Protein 6K4X (pdb70)

Foldseek 3Di:
DDLQAADQKAALFAQWIFQWHPWFTKIWRDDPQAIEIEFQAACNNNVSSQVNCVSVVDALLRHAEYEYQAQARGGLQRVQVSCVRHVHAYEWFPQRQVCQQPQAADPLQQAPVPGDGHDHHPRYDYDDAQDWDDGPPWTKGWHQQAQNHRTGTKIWGWHDDPRRIAIEIAAEQLADDHDPPGAVVVPVVSVVSSLVNLVVQQPDQHQAYQYRRRCLQDNVVLVVVCVPVNSSSRTDRRSSNSSSVVSVVNVVVRNVVRDD

CATH classification: 3.60.15.10

Structure (mmCIF, N/CA/C/O backbone):
data_6K4X
#
_entry.id   6K4X
#
_cell.length_a   36.997
_cell.length_b   41.682
_cell.length_c   45.660
_cell.angle_alpha   108.75
_cell.angle_beta   102.79
_cell.angle_gamma   105.86
#
_symmetry.space_group_name_H-M   'P 1'
#
loop_
_entity.id
_entity.type
_entity.pdbx_description
1 polymer Metallo-beta-lactamase
2 non-polymer 'ZINC ION'
3 non-polymer 2-AMINO-2-HYDROXYMETHYL-PROPANE-1,3-DIOL
4 non-polymer '4-azanyl-2-sulfanyl-benzoic acid'
5 non-polymer 'SULFATE ION'
6 water water
#
loop_
_atom_site.group_PDB
_atom_site.id
_atom_site.type_symbol
_atom_site.label_atom_id
_atom_site.label_alt_id
_atom_site.label_comp_id
_atom_site.label_asym_id
_atom_site.label_entity_id
_atom_site.label_seq_id
_atom_site.pdbx_PDB_ins_code
_atom_site.Cartn_x
_atom_site.Cartn_y
_atom_site.Cartn_z
_atom_site.occupancy
_atom_site.B_iso_or_equiv
_atom_site.auth_seq_id
_atom_site.auth_comp_id
_atom_site.auth_asym_id
_atom_site.auth_atom_id
_atom_site.pdbx_PDB_model_num
ATOM 1 N N . ARG A 1 3 ? 11.321 -12.873 7.270 1.00 31.06 3 ARG A N 1
ATOM 2 C CA . ARG A 1 3 ? 10.596 -11.699 6.690 1.00 26.30 3 ARG A CA 1
ATOM 3 C C . ARG A 1 3 ? 10.148 -12.023 5.262 1.00 19.75 3 ARG A C 1
ATOM 4 O O . ARG A 1 3 ? 10.339 -11.220 4.366 1.00 19.27 3 ARG A O 1
ATOM 12 N N . ASP A 1 4 ? 9.568 -13.210 5.068 1.00 20.91 4 ASP A N 1
ATOM 13 C CA A ASP A 1 4 ? 8.979 -13.600 3.790 0.50 16.43 4 ASP A CA 1
ATOM 14 C CA B ASP A 1 4 ? 8.984 -13.604 3.782 0.50 15.28 4 ASP A CA 1
ATOM 15 C C . ASP A 1 4 ? 7.656 -12.849 3.589 1.00 12.09 4 ASP A C 1
ATOM 16 O O . ASP A 1 4 ? 7.071 -12.270 4.524 1.00 10.24 4 ASP A O 1
ATOM 25 N N . TRP A 1 5 ? 7.190 -12.816 2.343 1.00 10.68 5 TRP A N 1
ATOM 26 C CA . TRP A 1 5 ? 6.053 -11.995 1.955 1.00 11.04 5 TRP A CA 1
ATOM 27 C C . TRP A 1 5 ? 4.776 -12.425 2.663 1.00 9.04 5 TRP A C 1
ATOM 28 O O . TRP A 1 5 ? 3.855 -11.657 2.750 1.00 9.23 5 TRP A O 1
ATOM 39 N N . SER A 1 6 ? 4.704 -13.701 3.078 1.00 8.20 6 SER A N 1
ATOM 40 C CA . SER A 1 6 ? 3.513 -14.257 3.706 1.00 8.12 6 SER A CA 1
ATOM 41 C C . SER A 1 6 ? 3.685 -14.441 5.215 1.00 8.45 6 SER A C 1
ATOM 42 O O . SER A 1 6 ? 2.787 -14.990 5.837 1.00 9.71 6 SER A O 1
ATOM 45 N N . SER A 1 7 ? 4.798 -14.009 5.778 1.00 8.46 7 SER A N 1
ATOM 46 C CA . SER A 1 7 ? 5.150 -14.394 7.143 1.00 8.84 7 SER A CA 1
ATOM 47 C C . SER A 1 7 ? 4.302 -13.643 8.163 1.00 8.00 7 SER A C 1
ATOM 48 O O . SER A 1 7 ? 4.021 -12.437 8.037 1.00 8.43 7 SER A O 1
ATOM 51 N N . PRO A 1 8 ? 3.955 -14.313 9.280 1.00 8.96 8 PRO A N 1
ATOM 52 C CA . PRO A 1 8 ? 3.376 -13.606 10.420 1.00 7.69 8 PRO A CA 1
ATOM 53 C C . PRO A 1 8 ? 4.242 -12.428 10.856 1.00 8.33 8 PRO A C 1
ATOM 54 O O . PRO A 1 8 ? 5.484 -12.435 10.729 1.00 9.26 8 PRO A O 1
ATOM 58 N N . GLN A 1 9 ? 3.575 -11.430 11.427 1.00 7.55 9 GLN A N 1
ATOM 59 C CA . GLN A 1 9 ? 4.214 -10.214 11.920 1.00 7.61 9 GLN A CA 1
ATOM 60 C C . GLN A 1 9 ? 3.265 -9.579 12.937 1.00 7.07 9 GLN A C 1
ATOM 61 O O . GLN A 1 9 ? 2.123 -9.272 12.607 1.00 6.83 9 GLN A O 1
ATOM 67 N N . GLN A 1 10 ? 3.709 -9.450 14.182 1.00 6.88 10 GLN A N 1
ATOM 68 C CA . GLN A 1 10 ? 2.835 -8.916 15.204 1.00 6.29 10 GLN A CA 1
ATOM 69 C C . GLN A 1 10 ? 2.523 -7.479 14.803 1.00 6.70 10 GLN A C 1
ATOM 70 O O . GLN A 1 10 ? 3.433 -6.680 14.552 1.00 7.33 10 GLN A O 1
ATOM 76 N N . PRO A 1 11 ? 1.242 -7.072 14.747 1.00 5.92 11 PRO A N 1
ATOM 77 C CA . PRO A 1 11 ? 0.916 -5.721 14.284 1.00 5.97 11 PRO A CA 1
ATOM 78 C C . PRO A 1 11 ? 1.259 -4.668 15.338 1.00 5.75 11 PRO A C 1
ATOM 79 O O . PRO A 1 11 ? 1.443 -4.976 16.506 1.00 6.32 11 PRO A O 1
ATOM 83 N N . PHE A 1 12 ? 1.339 -3.418 14.887 1.00 6.18 12 PHE A N 1
ATOM 84 C CA . PHE A 1 12 ? 1.777 -2.352 15.756 1.00 6.13 12 PHE A CA 1
ATOM 85 C C . PHE A 1 12 ? 1.261 -1.031 15.226 1.00 6.13 12 PHE A C 1
ATOM 86 O O . PHE A 1 12 ? 1.045 -0.841 14.024 1.00 7.36 12 PHE A O 1
ATOM 94 N N . THR A 1 13 ? 1.069 -0.096 16.153 1.00 7.03 13 THR A N 1
ATOM 95 C CA . THR A 1 13 ? 0.625 1.242 15.776 1.00 7.06 13 THR A CA 1
ATOM 96 C C . THR A 1 13 ? 1.834 2.090 15.407 1.00 7.14 13 THR A C 1
ATOM 97 O O . THR A 1 13 ? 2.809 2.159 16.151 1.00 8.25 13 THR A O 1
ATOM 101 N N . ILE A 1 14 ? 1.777 2.756 14.260 1.00 6.47 14 ILE A N 1
ATOM 102 C CA . ILE A 1 14 ? 2.850 3.622 13.815 1.00 7.14 14 ILE A CA 1
ATOM 103 C C . ILE A 1 14 ? 2.619 5.044 14.328 1.00 6.85 14 ILE A C 1
ATOM 104 O O . ILE A 1 14 ? 3.542 5.694 14.843 1.00 8.40 14 ILE A O 1
ATOM 109 N N . TYR A 1 15 ? 1.403 5.579 14.179 1.00 6.47 15 TYR A N 1
ATOM 110 C CA . TYR A 1 15 ? 1.103 6.914 14.680 1.00 7.33 15 TYR A CA 1
ATOM 111 C C . TYR A 1 15 ? -0.411 7.070 14.712 1.00 6.32 15 TYR A C 1
ATOM 112 O O . TYR A 1 15 ? -1.083 6.809 13.704 1.00 6.83 15 TYR A O 1
ATOM 121 N N . GLY A 1 16 ? -0.970 7.504 15.833 1.00 6.87 16 GLY A N 1
ATOM 122 C CA . GLY A 1 16 ? -2.386 7.769 15.905 1.00 6.99 16 GLY A CA 1
ATOM 123 C C . GLY A 1 16 ? -3.189 6.547 15.498 1.00 7.36 16 GLY A C 1
ATOM 124 O O . GLY A 1 16 ? -3.105 5.502 16.117 1.00 7.97 16 GLY A O 1
ATOM 125 N N . ASN A 1 17 ? -4.040 6.703 14.487 1.00 6.79 17 ASN A N 1
ATOM 126 C CA . ASN A 1 17 ? -4.907 5.642 13.988 1.00 6.46 17 ASN A CA 1
ATOM 127 C C . ASN A 1 17 ? -4.317 4.897 12.778 1.00 6.30 17 ASN A C 1
ATOM 128 O O . ASN A 1 17 ? -5.086 4.226 12.069 1.00 6.30 17 ASN A O 1
ATOM 133 N N . THR A 1 18 ? -3.005 5.021 12.545 1.00 5.54 18 THR A N 1
ATOM 134 C CA . THR A 1 18 ? -2.324 4.278 11.502 1.00 6.07 18 THR A CA 1
ATOM 135 C C . THR A 1 18 ? -1.622 3.072 12.117 1.00 5.57 18 THR A C 1
ATOM 136 O O . THR A 1 18 ? -0.710 3.252 12.931 1.00 6.30 18 THR A O 1
ATOM 140 N N . HIS A 1 19 ? -2.034 1.884 11.695 1.00 5.81 19 HIS A N 1
ATOM 141 C CA . HIS A 1 19 ? -1.522 0.621 12.265 1.00 6.20 19 HIS A CA 1
ATOM 142 C C . HIS A 1 19 ? -0.914 -0.231 11.150 1.00 5.95 19 HIS A C 1
ATOM 143 O O . HIS A 1 19 ? -1.541 -0.375 10.079 1.00 7.04 19 HIS A O 1
ATOM 150 N N . TYR A 1 20 ? 0.265 -0.798 11.379 1.00 5.64 20 TYR A N 1
ATOM 151 C CA . TYR A 1 20 ? 0.825 -1.777 10.491 1.00 5.44 20 TYR A CA 1
ATOM 152 C C . TYR A 1 20 ? 0.198 -3.134 10.798 1.00 5.49 20 TYR A C 1
ATOM 153 O O . TYR A 1 20 ? 0.262 -3.595 11.933 1.00 5.84 20 TYR A O 1
ATOM 162 N N . VAL A 1 21 ? -0.409 -3.750 9.774 1.00 5.10 21 VAL A N 1
ATOM 163 C CA . VAL A 1 21 ? -1.072 -5.023 9.899 1.00 5.14 21 VAL A CA 1
ATOM 164 C C . VAL A 1 21 ? -0.600 -6.009 8.827 1.00 5.71 21 VAL A C 1
ATOM 165 O O . VAL A 1 21 ? -1.230 -7.051 8.627 1.00 6.08 21 VAL A O 1
ATOM 169 N N . GLY A 1 22 ? 0.491 -5.690 8.120 1.00 5.98 22 GLY A N 1
ATOM 170 C CA . GLY A 1 22 ? 1.013 -6.553 7.080 1.00 5.86 22 GLY A CA 1
ATOM 171 C C . GLY A 1 22 ? 1.818 -7.731 7.608 1.00 5.80 22 GLY A C 1
ATOM 172 O O . GLY A 1 22 ? 1.797 -8.111 8.787 1.00 6.53 22 GLY A O 1
ATOM 173 N N . THR A 1 23 ? 2.525 -8.355 6.665 1.00 5.99 23 THR A N 1
ATOM 174 C CA . THR A 1 23 ? 3.367 -9.498 6.943 1.00 6.70 23 THR A CA 1
ATOM 175 C C . THR A 1 23 ? 4.773 -9.008 7.282 1.00 6.59 23 THR A C 1
ATOM 176 O O . THR A 1 23 ? 5.072 -7.821 7.314 1.00 7.29 23 THR A O 1
ATOM 180 N N . GLY A 1 24 ? 5.674 -9.959 7.534 1.00 7.25 24 GLY A N 1
ATOM 181 C CA . GLY A 1 24 ? 7.059 -9.601 7.785 1.00 8.80 24 GLY A CA 1
ATOM 182 C C . GLY A 1 24 ? 7.706 -8.931 6.591 1.00 8.69 24 GLY A C 1
ATOM 183 O O . GLY A 1 24 ? 8.661 -8.165 6.759 1.00 10.94 24 GLY A O 1
ATOM 184 N N . GLY A 1 25 ? 7.212 -9.217 5.390 1.00 7.67 25 GLY A N 1
ATOM 185 C CA . GLY A 1 25 ? 7.864 -8.774 4.183 1.00 8.32 25 GLY A CA 1
ATOM 186 C C . GLY A 1 25 ? 7.057 -7.828 3.321 1.00 6.96 25 GLY A C 1
ATOM 187 O O . GLY A 1 25 ? 7.627 -7.266 2.382 1.00 7.82 25 GLY A O 1
ATOM 188 N N . ILE A 1 26 ? 5.744 -7.678 3.566 1.00 6.22 26 ILE A N 1
ATOM 189 C CA . ILE A 1 26 ? 4.925 -6.804 2.710 1.00 6.04 26 ILE A CA 1
ATOM 190 C C . ILE A 1 26 ? 4.063 -5.926 3.602 1.00 5.51 26 ILE A C 1
ATOM 191 O O . ILE A 1 26 ? 3.378 -6.439 4.497 1.00 6.21 26 ILE A O 1
ATOM 196 N N . SER A 1 27 ? 4.058 -4.611 3.344 1.00 5.76 27 SER A N 1
ATOM 197 C CA . SER A 1 27 ? 3.274 -3.721 4.134 1.00 5.65 27 SER A CA 1
ATOM 198 C C . SER A 1 27 ? 1.783 -3.873 3.841 1.00 5.71 27 SER A C 1
ATOM 199 O O . SER A 1 27 ? 1.358 -4.022 2.712 1.00 5.97 27 SER A O 1
ATOM 202 N N . ALA A 1 28 ? 0.997 -3.725 4.907 1.00 5.94 28 ALA A N 1
ATOM 203 C CA . ALA A 1 28 ? -0.416 -3.446 4.827 1.00 6.00 28 ALA A CA 1
ATOM 204 C C . ALA A 1 28 ? -0.727 -2.555 6.022 1.00 6.14 28 ALA A C 1
ATOM 205 O O . ALA A 1 28 ? -0.125 -2.707 7.090 1.00 6.61 28 ALA A O 1
ATOM 207 N N . VAL A 1 29 ? -1.625 -1.595 5.827 1.00 6.08 29 VAL A N 1
ATOM 208 C CA . VAL A 1 29 ? -1.921 -0.637 6.863 1.00 6.53 29 VAL A CA 1
ATOM 209 C C . VAL A 1 29 ? -3.421 -0.588 7.092 1.00 6.66 29 VAL A C 1
ATOM 210 O O . VAL A 1 29 ? -4.203 -0.499 6.140 1.00 6.91 29 VAL A O 1
ATOM 214 N N . LEU A 1 30 ? -3.812 -0.543 8.366 1.00 6.28 30 LEU A N 1
ATOM 215 C CA . LEU A 1 30 ? -5.173 -0.239 8.725 1.00 7.25 30 LEU A CA 1
ATOM 216 C C . LEU A 1 30 ? -5.245 1.184 9.255 1.00 7.17 30 LEU A C 1
ATOM 217 O O . LEU A 1 30 ? -4.541 1.527 10.213 1.00 7.68 30 LEU A O 1
ATOM 222 N N . LEU A 1 31 ? -6.098 1.984 8.628 1.00 6.84 31 LEU 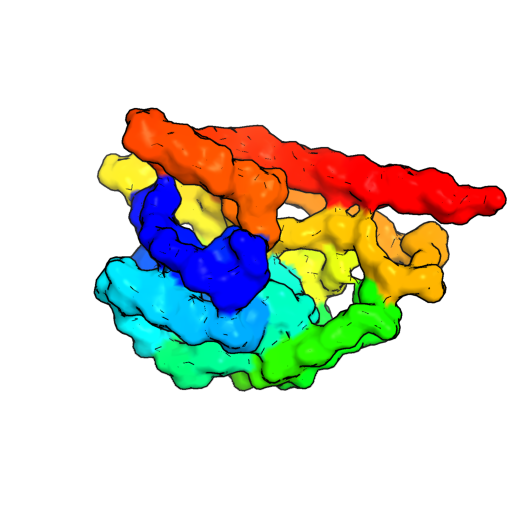A N 1
ATOM 223 C CA . LEU A 1 31 ? -6.405 3.306 9.095 1.00 6.68 31 LEU A CA 1
ATOM 224 C C . LEU A 1 31 ? -7.770 3.228 9.768 1.00 6.15 31 LEU A C 1
ATOM 225 O O . LEU A 1 31 ? -8.760 2.965 9.090 1.00 6.60 31 LEU A O 1
ATOM 230 N N . SER A 1 32 ? -7.806 3.385 11.091 1.00 6.23 32 SER A N 1
ATOM 231 C CA . SER A 1 32 ? -8.986 3.020 11.866 1.00 6.42 32 SER A CA 1
ATOM 232 C C . SER A 1 32 ? -9.823 4.246 12.237 1.00 6.81 32 SER A C 1
ATOM 233 O O . SER A 1 32 ? -9.319 5.362 12.375 1.00 7.11 32 SER A O 1
ATOM 236 N N . SER A 1 33 ? -11.124 4.005 12.451 1.00 6.51 33 SER A N 1
ATOM 237 C CA . SER A 1 33 ? -11.964 4.999 13.052 1.00 7.17 33 SER A CA 1
ATOM 238 C C . SER A 1 33 ? -13.127 4.325 13.744 1.00 7.93 33 SER A C 1
ATOM 239 O O . SER A 1 33 ? -13.496 3.215 13.413 1.00 7.82 33 SER A O 1
ATOM 242 N N . PRO A 1 34 ? -13.806 5.020 14.674 1.00 8.97 34 PRO A N 1
ATOM 243 C CA . PRO A 1 34 ? -15.022 4.479 15.275 1.00 9.19 34 PRO A CA 1
ATOM 244 C C . PRO A 1 34 ? -16.154 4.217 14.280 1.00 9.83 34 PRO A C 1
ATOM 245 O O . PRO A 1 34 ? -17.117 3.530 14.648 1.00 11.27 34 PRO A O 1
ATOM 249 N N . GLN A 1 35 ? -16.076 4.774 13.078 1.00 8.78 35 GLN A N 1
ATOM 250 C CA . GLN A 1 35 ? -17.126 4.635 12.084 1.00 9.93 35 GLN A CA 1
ATOM 251 C C . GLN A 1 35 ? -16.750 3.627 11.000 1.00 9.20 35 GLN A C 1
ATOM 252 O O . GLN A 1 35 ? -17.554 3.390 10.101 1.00 11.62 35 GLN A O 1
ATOM 258 N N . GLY A 1 36 ? -15.586 2.998 11.108 1.00 8.02 36 GLY A N 1
ATOM 259 C CA . GLY A 1 36 ? -15.130 2.047 10.124 1.00 8.81 36 GLY A CA 1
ATOM 260 C C . GLY A 1 36 ? -13.729 2.369 9.644 1.00 6.77 36 GLY A C 1
ATOM 261 O O . GLY A 1 36 ? -13.175 3.449 9.949 1.00 7.24 36 GLY A O 1
ATOM 262 N N . HIS A 1 37 ? -13.127 1.403 8.939 1.00 6.17 37 HIS A N 1
ATOM 263 C CA . HIS A 1 37 ? -11.705 1.396 8.687 1.00 6.39 37 HIS A CA 1
ATOM 264 C C . HIS A 1 37 ? -11.403 1.278 7.195 1.00 6.29 37 HIS A C 1
ATOM 265 O O . HIS A 1 37 ? -12.223 0.785 6.411 1.00 6.48 37 HIS A O 1
ATOM 272 N N . ILE A 1 38 ? -10.186 1.716 6.849 1.00 6.14 38 ILE A N 1
ATOM 273 C CA . ILE A 1 38 ? -9.636 1.561 5.511 1.00 6.53 38 ILE A CA 1
ATOM 274 C C . ILE A 1 38 ? -8.394 0.686 5.626 1.00 6.10 38 ILE A C 1
ATOM 275 O O . ILE A 1 38 ? -7.531 0.957 6.460 1.00 6.80 38 ILE A O 1
ATOM 280 N N . LEU A 1 39 ? -8.295 -0.334 4.769 1.00 5.93 39 LEU A N 1
ATOM 281 C CA . LEU A 1 39 ? -7.116 -1.175 4.672 1.00 6.31 39 LEU A CA 1
ATOM 282 C C . LEU A 1 39 ? -6.366 -0.820 3.400 1.00 5.88 39 LEU A C 1
ATOM 283 O O . LEU A 1 39 ? -6.994 -0.715 2.336 1.00 6.62 39 LEU A O 1
ATOM 288 N N . VAL A 1 40 ? -5.047 -0.659 3.508 1.00 5.58 40 VAL A N 1
ATOM 289 C CA . VAL A 1 40 ? -4.209 -0.445 2.348 1.00 5.76 40 VAL A CA 1
ATOM 290 C C . VAL A 1 40 ? -3.395 -1.710 2.109 1.00 6.04 40 VAL A C 1
ATOM 291 O O . VAL A 1 40 ? -2.592 -2.104 2.972 1.00 6.42 40 VAL A O 1
ATOM 295 N N . ASP A 1 41 ? -3.683 -2.347 0.971 1.00 5.89 41 ASP A N 1
ATOM 296 C CA . ASP A 1 41 ? -3.058 -3.551 0.427 1.00 6.19 41 ASP A CA 1
ATOM 297 C C . ASP A 1 41 ? -3.495 -4.811 1.184 1.00 5.87 41 ASP A C 1
ATOM 298 O O . ASP A 1 41 ? -4.043 -4.758 2.283 1.00 7.34 41 ASP A O 1
ATOM 303 N N . GLY A 1 42 ? -3.260 -5.964 0.544 1.00 6.58 42 GLY A N 1
ATOM 304 C CA . GLY A 1 42 ? -3.661 -7.253 1.074 1.00 6.49 42 GLY A CA 1
ATOM 305 C C . GLY A 1 42 ? -2.516 -8.221 1.317 1.00 6.47 42 GLY A C 1
ATOM 306 O O . GLY A 1 42 ? -2.749 -9.296 1.886 1.00 6.80 42 GLY A O 1
ATOM 307 N N . THR A 1 43 ? -1.294 -7.875 0.900 1.00 6.90 43 THR A N 1
ATOM 308 C CA . THR A 1 43 ? -0.158 -8.809 0.882 1.00 6.69 43 THR A CA 1
ATOM 309 C C . THR A 1 43 ? -0.477 -9.959 -0.079 1.00 6.89 43 THR A C 1
ATOM 310 O O . THR A 1 43 ? -1.121 -9.743 -1.101 1.00 7.13 43 THR A O 1
ATOM 314 N N . THR A 1 44 ? 0.080 -11.144 0.205 1.00 6.85 44 THR A N 1
ATOM 315 C CA . THR A 1 44 ? -0.068 -12.288 -0.664 1.00 8.53 44 THR A CA 1
ATOM 316 C C . THR A 1 44 ? -1.361 -13.028 -0.332 1.00 8.01 44 THR A C 1
ATOM 317 O O . THR A 1 44 ? -2.046 -12.747 0.649 1.00 7.50 44 THR A O 1
ATOM 321 N N . GLU A 1 45 ? -1.711 -14.011 -1.174 1.00 8.86 45 GLU A N 1
ATOM 322 C CA . GLU A 1 45 ? -2.854 -14.836 -0.929 1.00 9.63 45 GLU A CA 1
ATOM 323 C C . GLU A 1 45 ? -2.745 -15.502 0.457 1.00 8.95 45 GLU A C 1
ATOM 324 O O . GLU A 1 45 ? -3.658 -15.413 1.241 1.00 9.94 45 GLU A O 1
ATOM 330 N N . LYS A 1 46 ? -1.601 -16.126 0.749 1.00 9.37 46 LYS A N 1
ATOM 331 C CA . LYS A 1 46 ? -1.398 -16.748 2.062 1.00 10.49 46 LYS A CA 1
ATOM 332 C C . LYS A 1 46 ? -1.395 -15.662 3.144 1.00 9.58 46 LYS A C 1
ATOM 333 O O . LYS A 1 46 ? -1.881 -15.871 4.264 1.00 11.07 46 LYS A O 1
ATOM 339 N N . GLY A 1 47 ? -0.856 -14.493 2.809 1.00 7.54 47 GLY A N 1
ATOM 340 C CA . GLY A 1 47 ? -0.748 -13.381 3.743 1.00 7.35 47 GLY A CA 1
ATOM 341 C C . GLY A 1 47 ? -2.093 -12.832 4.178 1.00 7.48 47 GLY A C 1
ATOM 342 O O . GLY A 1 47 ? -2.167 -12.207 5.238 1.00 8.01 47 GLY A O 1
ATOM 343 N N . ALA A 1 48 ? -3.156 -13.020 3.399 1.00 7.41 48 ALA A N 1
ATOM 344 C CA . ALA A 1 48 ? -4.450 -12.495 3.819 1.00 7.17 48 ALA A CA 1
ATOM 345 C C . ALA A 1 48 ? -4.823 -13.012 5.206 1.00 7.36 48 ALA A C 1
ATOM 346 O O . ALA A 1 48 ? -5.462 -12.307 5.975 1.00 7.59 48 ALA A O 1
ATOM 348 N N . GLN A 1 49 ? -4.487 -14.266 5.509 1.00 7.61 49 GLN A N 1
ATOM 349 C CA . GLN A 1 49 ? -4.843 -14.827 6.826 1.00 8.08 49 GLN A CA 1
ATOM 350 C C . GLN A 1 49 ? -4.066 -14.120 7.937 1.00 7.53 49 GLN A C 1
ATOM 351 O O . GLN A 1 49 ? -4.566 -14.018 9.069 1.00 8.13 49 GLN A O 1
ATOM 357 N N . VAL A 1 50 ? -2.837 -13.684 7.635 1.00 6.86 50 VAL A N 1
ATOM 358 C CA . VAL A 1 50 ? -2.037 -12.906 8.562 1.00 7.59 50 VAL A CA 1
ATOM 359 C C . VAL A 1 50 ? -2.660 -11.521 8.772 1.00 7.19 50 VAL A C 1
ATOM 360 O O . VAL A 1 50 ? -2.834 -11.085 9.915 1.00 6.98 50 VAL A O 1
ATOM 364 N N . VAL A 1 51 ? -2.981 -10.830 7.673 1.00 6.75 51 VAL A N 1
ATOM 365 C CA . VAL A 1 51 ? -3.558 -9.515 7.765 1.00 6.55 51 VAL A CA 1
ATOM 366 C C . VAL A 1 51 ? -4.868 -9.553 8.563 1.00 5.99 51 VAL A C 1
ATOM 367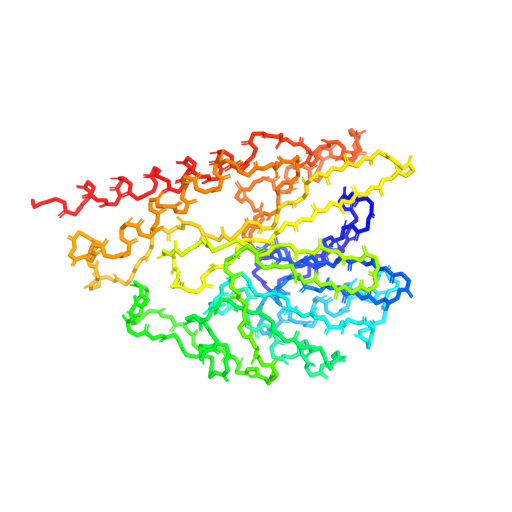 O O . VAL A 1 51 ? -5.117 -8.712 9.404 1.00 6.56 51 VAL A O 1
ATOM 371 N N . ALA A 1 52 ? -5.725 -10.547 8.284 1.00 6.52 52 ALA A N 1
ATOM 372 C CA . ALA A 1 52 ? -6.999 -10.651 8.978 1.00 6.16 52 ALA A CA 1
ATOM 373 C C . ALA A 1 52 ? -6.793 -10.822 10.484 1.00 6.07 52 ALA A C 1
ATOM 374 O O . ALA A 1 52 ? -7.458 -10.141 11.285 1.00 6.60 52 ALA A O 1
ATOM 376 N N . ALA A 1 53 ? -5.907 -11.746 10.863 1.00 6.51 53 ALA A N 1
ATOM 377 C CA . ALA A 1 53 ? -5.641 -11.972 12.269 1.00 6.60 53 ALA A CA 1
ATOM 378 C C . ALA A 1 53 ? -5.046 -10.715 12.909 1.00 7.04 53 ALA A C 1
ATOM 379 O O . ALA A 1 53 ? -5.323 -10.396 14.073 1.00 6.78 53 ALA A O 1
ATOM 381 N N . ASN A 1 54 ? -4.204 -9.999 12.158 1.00 6.18 54 ASN A N 1
ATOM 382 C CA . ASN A 1 54 ? -3.552 -8.822 12.653 1.00 6.44 54 ASN A CA 1
ATOM 383 C C . ASN A 1 54 ? -4.573 -7.717 12.944 1.00 6.59 54 ASN A C 1
ATOM 384 O O . ASN A 1 54 ? -4.456 -7.010 13.942 1.00 6.33 54 ASN A O 1
ATOM 389 N N . ILE A 1 55 ? -5.540 -7.536 12.045 1.00 6.25 55 ILE A N 1
ATOM 390 C CA . ILE A 1 55 ? -6.557 -6.526 12.260 1.00 6.48 55 ILE A CA 1
ATOM 391 C C . ILE A 1 55 ? -7.317 -6.857 13.546 1.00 6.39 55 ILE A C 1
ATOM 392 O O . ILE A 1 55 ? -7.582 -5.972 14.367 1.00 6.84 55 ILE A O 1
ATOM 397 N N . ARG A 1 56 ? -7.699 -8.121 13.715 1.00 6.60 56 ARG A N 1
ATOM 398 C CA A ARG A 1 56 ? -8.404 -8.528 14.937 0.50 6.81 56 ARG A CA 1
ATOM 399 C CA B ARG A 1 56 ? -8.392 -8.536 14.941 0.50 7.38 56 ARG A CA 1
ATOM 400 C C . ARG A 1 56 ? -7.510 -8.310 16.168 1.00 6.90 56 ARG A C 1
ATOM 401 O O . ARG A 1 56 ? -7.993 -7.894 17.222 1.00 7.66 56 ARG A O 1
ATOM 416 N N . ALA A 1 57 ? -6.221 -8.605 16.050 1.00 6.42 57 ALA A N 1
ATOM 417 C CA . ALA A 1 57 ? -5.307 -8.443 17.185 1.00 6.94 57 ALA A CA 1
ATOM 418 C C . ALA A 1 57 ? -5.205 -6.976 17.614 1.00 7.07 57 ALA A C 1
ATOM 419 O O . ALA A 1 57 ? -4.897 -6.701 18.772 1.00 8.25 57 ALA A O 1
ATOM 421 N N . MET A 1 58 ? -5.464 -6.040 16.699 1.00 7.35 58 MET A N 1
ATOM 422 C CA . MET A 1 58 ? -5.459 -4.613 17.022 1.00 7.09 58 MET A CA 1
ATOM 423 C C . MET A 1 58 ? -6.833 -4.168 17.539 1.00 8.19 58 MET A C 1
ATOM 424 O O . MET A 1 58 ? -7.034 -2.990 17.839 1.00 8.86 58 MET A O 1
ATOM 429 N N . GLY A 1 59 ? -7.750 -5.114 17.720 1.00 7.67 59 GLY A N 1
ATOM 430 C CA . GLY A 1 59 ? -9.032 -4.851 18.378 1.00 8.02 59 GLY A CA 1
ATOM 431 C C . GLY A 1 59 ? -10.162 -4.538 17.430 1.00 8.28 59 GLY A C 1
ATOM 432 O O . GLY A 1 59 ? -11.203 -4.058 17.906 1.00 10.81 59 GLY A O 1
ATOM 433 N N . PHE A 1 60 ? -9.966 -4.701 16.122 1.00 7.83 60 PHE A N 1
ATOM 434 C CA . PHE A 1 60 ? -10.942 -4.257 15.138 1.00 7.57 60 PHE A CA 1
ATOM 435 C C . PHE A 1 60 ? -11.678 -5.454 14.541 1.00 8.34 60 PHE A C 1
ATOM 436 O O . PHE A 1 60 ? -11.143 -6.552 14.498 1.00 10.05 60 PHE A O 1
ATOM 444 N N . LYS A 1 61 ? -12.856 -5.182 13.976 1.00 7.69 61 LYS A N 1
ATOM 445 C CA . LYS A 1 61 ? -13.651 -6.184 13.290 1.00 8.50 61 LYS A CA 1
ATOM 446 C C . LYS A 1 61 ? -13.470 -6.074 11.781 1.00 7.79 61 LYS A C 1
ATOM 447 O O . LYS A 1 61 ? -13.494 -4.978 11.217 1.00 8.07 61 LYS A O 1
ATOM 453 N N . LEU A 1 62 ? -13.322 -7.222 11.130 1.00 7.91 62 LEU A N 1
ATOM 454 C CA . LEU A 1 62 ? -13.156 -7.248 9.679 1.00 7.83 62 LEU A CA 1
ATOM 455 C C . LEU A 1 62 ? -14.371 -6.602 9.001 1.00 7.61 62 LEU A C 1
ATOM 456 O O . LEU A 1 62 ? -14.240 -5.911 7.998 1.00 7.56 62 LEU A O 1
ATOM 461 N N . SER A 1 63 ? -15.572 -6.803 9.550 1.00 7.73 63 SER A N 1
ATOM 462 C CA . SER A 1 63 ? -16.782 -6.297 8.922 1.00 8.50 63 SER A CA 1
ATOM 463 C C . SER A 1 63 ? -16.826 -4.764 8.927 1.00 7.61 63 SER A C 1
ATOM 464 O O . SER A 1 63 ? -17.597 -4.181 8.190 1.00 8.64 63 SER A O 1
ATOM 467 N N . ASP A 1 64 ? -15.988 -4.142 9.754 1.00 6.72 64 ASP A N 1
ATOM 468 C CA . ASP A 1 64 ? -15.913 -2.686 9.805 1.00 6.66 64 ASP A CA 1
ATOM 469 C C . ASP A 1 64 ? -14.911 -2.097 8.806 1.00 6.38 64 ASP A C 1
ATOM 470 O O . ASP A 1 64 ? -14.840 -0.888 8.677 1.00 6.31 64 ASP A O 1
ATOM 475 N N . VAL A 1 65 ? -14.180 -2.941 8.074 1.00 6.17 65 VAL A N 1
ATOM 476 C CA . VAL A 1 65 ? -13.297 -2.458 7.007 1.00 6.78 65 VAL A CA 1
ATOM 477 C C . VAL A 1 65 ? -14.150 -2.190 5.765 1.00 6.28 65 VAL A C 1
ATOM 478 O O . VAL A 1 65 ? -14.761 -3.114 5.214 1.00 7.31 65 VAL A O 1
ATOM 482 N N . LYS A 1 66 ? -14.214 -0.929 5.343 1.00 6.49 66 LYS A N 1
ATOM 483 C CA . LYS A 1 66 ? -15.156 -0.526 4.306 1.00 6.74 66 LYS A CA 1
ATOM 484 C C . LYS A 1 66 ? -14.511 -0.365 2.932 1.00 6.63 66 LYS A C 1
ATOM 485 O O . LYS A 1 66 ? -15.206 -0.521 1.927 1.00 7.34 66 LYS A O 1
ATOM 491 N N . TYR A 1 67 ? -13.221 -0.049 2.904 1.00 6.22 67 TYR A N 1
ATOM 492 C CA . TYR A 1 67 ? -12.477 0.100 1.651 1.00 6.32 67 TYR A CA 1
ATOM 493 C C . TYR A 1 67 ? -11.153 -0.633 1.795 1.00 5.82 67 TYR A C 1
ATOM 494 O O . TYR A 1 67 ? -10.547 -0.609 2.886 1.00 6.84 67 TYR A O 1
ATOM 503 N N . ILE A 1 68 ? -10.707 -1.254 0.705 1.00 5.53 68 ILE A N 1
ATOM 504 C CA . ILE A 1 68 ? -9.360 -1.774 0.571 1.00 6.15 68 ILE A CA 1
ATOM 505 C C . ILE A 1 68 ? -8.730 -0.999 -0.584 1.00 5.76 68 ILE A C 1
ATOM 506 O O . ILE A 1 68 ? -9.231 -1.051 -1.713 1.00 6.96 68 ILE A O 1
ATOM 511 N N . LEU A 1 69 ? -7.627 -0.327 -0.311 1.00 5.49 69 LEU A N 1
ATOM 512 C CA . LEU A 1 69 ? -6.922 0.477 -1.285 1.00 5.80 69 LEU A CA 1
ATOM 513 C C . LEU A 1 69 ? -5.745 -0.317 -1.819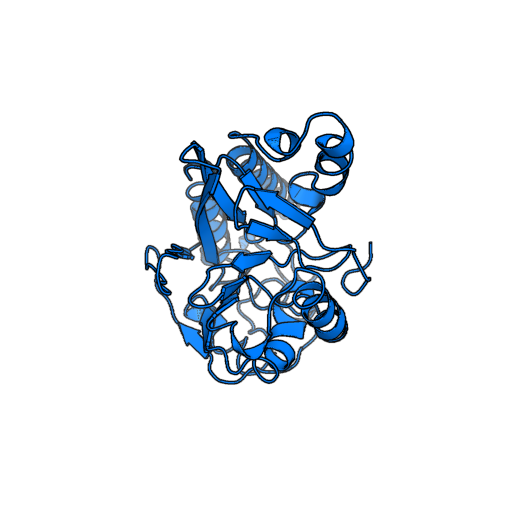 1.00 6.01 69 LEU A C 1
ATOM 514 O O . LEU A 1 69 ? -4.977 -0.847 -1.027 1.00 7.47 69 LEU A O 1
ATOM 519 N N . SER A 1 70 ? -5.561 -0.336 -3.136 1.00 5.62 70 SER A N 1
ATOM 520 C CA . SER A 1 70 ? -4.476 -1.075 -3.766 1.00 5.48 70 SER A CA 1
ATOM 521 C C . SER A 1 70 ? -3.393 -0.106 -4.221 1.00 5.85 70 SER A C 1
ATOM 522 O O . SER A 1 70 ? -3.684 0.858 -4.953 1.00 6.61 70 SER A O 1
ATOM 525 N N . THR A 1 71 ? -2.138 -0.385 -3.863 1.00 5.76 71 THR A N 1
ATOM 526 C CA . THR A 1 71 ? -0.994 0.318 -4.472 1.00 6.25 71 THR A CA 1
ATOM 527 C C . THR A 1 71 ? -0.822 -0.144 -5.926 1.00 6.03 71 THR A C 1
ATOM 528 O O . THR A 1 71 ? -1.018 0.624 -6.868 1.00 6.00 71 THR A O 1
ATOM 532 N N . HIS A 1 72 ? -0.454 -1.415 -6.118 1.00 6.08 72 HIS A N 1
ATOM 533 C CA . HIS A 1 72 ? -0.386 -1.947 -7.454 1.00 6.12 72 HIS A CA 1
ATOM 534 C C . HIS A 1 72 ? -0.673 -3.444 -7.461 1.00 5.92 72 HIS A C 1
ATOM 535 O O . HIS A 1 72 ? -0.625 -4.137 -6.447 1.00 6.14 72 HIS A O 1
ATOM 542 N N . SER A 1 73 ? -0.955 -3.926 -8.675 1.00 6.30 73 SER A N 1
ATOM 543 C CA . SER A 1 73 ? -1.586 -5.215 -8.925 1.00 6.29 73 SER A CA 1
ATOM 544 C C . SER A 1 73 ? -0.564 -6.296 -9.274 1.00 6.37 73 SER A C 1
ATOM 545 O O . SER A 1 73 ? -0.640 -6.902 -10.349 1.00 7.17 73 SER A O 1
ATOM 548 N N . HIS A 1 74 ? 0.356 -6.556 -8.326 1.00 6.13 74 HIS A N 1
ATOM 549 C CA . HIS A 1 74 ? 1.196 -7.753 -8.378 1.00 6.40 74 HIS A CA 1
ATOM 550 C C . HIS A 1 74 ? 0.878 -8.613 -7.161 1.00 6.34 74 HIS A C 1
ATOM 551 O O . HIS A 1 74 ? 0.347 -8.127 -6.164 1.00 6.80 74 HIS A O 1
ATOM 558 N N . GLU A 1 75 ? 1.177 -9.900 -7.283 1.00 6.33 75 GLU A N 1
ATOM 559 C CA . GLU A 1 75 ? 0.752 -10.911 -6.319 1.00 6.79 75 GLU A CA 1
ATOM 560 C C . GLU A 1 75 ? 1.227 -10.615 -4.896 1.00 6.86 75 GLU A C 1
ATOM 561 O O . GLU A 1 75 ? 0.587 -11.065 -3.946 1.00 7.69 75 GLU A O 1
ATOM 567 N N . ASP A 1 76 ? 2.377 -9.982 -4.727 1.00 5.54 76 ASP A N 1
ATOM 568 C CA . ASP A 1 76 ? 2.907 -9.738 -3.395 1.00 6.02 76 ASP A CA 1
ATOM 569 C C . ASP A 1 76 ? 2.108 -8.680 -2.616 1.00 5.95 76 ASP A C 1
ATOM 570 O O . ASP A 1 76 ? 2.075 -8.753 -1.388 1.00 7.04 76 ASP A O 1
ATOM 575 N N . HIS A 1 77 ? 1.538 -7.687 -3.308 1.00 5.78 77 HIS A N 1
ATOM 576 C CA . HIS A 1 77 ? 0.780 -6.632 -2.630 1.00 6.14 77 HIS A CA 1
ATOM 577 C C . HIS A 1 77 ? -0.720 -6.898 -2.677 1.00 5.70 77 HIS A C 1
ATOM 578 O O . HIS A 1 77 ? -1.470 -6.452 -1.788 1.00 6.44 77 HIS A O 1
ATOM 585 N N . ALA A 1 78 ? -1.175 -7.494 -3.781 1.00 5.98 78 ALA A N 1
ATOM 586 C CA . ALA A 1 78 ? -2.599 -7.610 -4.125 1.00 6.25 78 ALA A CA 1
ATOM 587 C C . ALA A 1 78 ? -3.113 -9.046 -4.011 1.00 6.21 78 ALA A C 1
ATOM 588 O O . ALA A 1 78 ? -4.319 -9.267 -4.099 1.00 6.40 78 ALA A O 1
ATOM 590 N N . GLY A 1 79 ? -2.227 -10.022 -3.830 1.00 5.93 79 GLY A N 1
ATOM 591 C CA . GLY A 1 79 ? -2.655 -11.407 -3.824 1.00 6.64 79 GLY A CA 1
ATOM 592 C C . GLY A 1 79 ? -3.675 -11.711 -2.752 1.00 6.42 79 GLY A C 1
ATOM 593 O O . GLY A 1 79 ? -4.498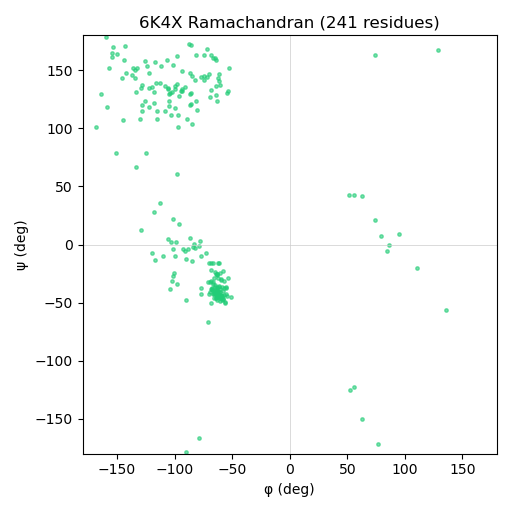 -12.618 -2.942 1.00 7.71 79 GLY A O 1
ATOM 594 N N . GLY A 1 80 ? -3.628 -10.984 -1.629 1.00 6.31 80 GLY A N 1
ATOM 595 C CA . GLY A 1 80 ? -4.534 -11.198 -0.532 1.00 6.30 80 GLY A CA 1
ATOM 596 C C . GLY A 1 80 ? -5.797 -10.361 -0.598 1.00 6.07 80 GLY A C 1
ATOM 597 O O . GLY A 1 80 ? -6.654 -10.493 0.280 1.00 7.07 80 GLY A O 1
ATOM 598 N N . ILE A 1 81 ? -5.899 -9.447 -1.564 1.00 6.22 81 ILE A N 1
ATOM 599 C CA . ILE A 1 81 ? -7.008 -8.535 -1.588 1.00 6.38 81 ILE A CA 1
ATOM 600 C C . ILE A 1 81 ? -8.334 -9.269 -1.764 1.00 6.22 81 ILE A C 1
ATOM 601 O O . ILE A 1 81 ? -9.300 -8.934 -1.095 1.00 6.41 81 ILE A O 1
ATOM 606 N N . SER A 1 82 ? -8.384 -10.247 -2.668 1.00 6.72 82 SER A N 1
ATOM 607 C CA . SER A 1 82 ? -9.659 -10.901 -2.939 1.00 6.92 82 SER A CA 1
ATOM 608 C C . SER A 1 82 ? -10.220 -11.545 -1.671 1.00 6.90 82 SER A C 1
ATOM 609 O O . SER A 1 82 ? -11.401 -11.433 -1.353 1.00 7.59 82 SER A O 1
ATOM 612 N N . ALA A 1 83 ? -9.351 -12.250 -0.951 1.00 7.16 83 ALA A N 1
ATOM 613 C CA . ALA A 1 83 ? -9.751 -12.918 0.271 1.00 7.42 83 ALA A CA 1
ATOM 614 C C . ALA A 1 83 ? -10.197 -11.888 1.313 1.00 7.18 83 ALA A C 1
ATOM 615 O O . ALA A 1 83 ? -11.196 -12.081 2.016 1.00 8.53 83 ALA A O 1
ATOM 617 N N . MET A 1 84 ? -9.438 -10.805 1.459 1.00 7.36 84 MET A N 1
ATOM 618 C CA . MET A 1 84 ? -9.810 -9.746 2.403 1.00 7.08 84 MET A CA 1
ATOM 619 C C . MET A 1 84 ? -11.136 -9.094 1.988 1.00 7.12 84 MET A C 1
ATOM 620 O O . MET A 1 84 ? -11.954 -8.745 2.844 1.00 7.24 84 MET A O 1
ATOM 625 N N . GLN A 1 85 ? -11.374 -8.918 0.693 1.00 6.66 85 GLN A N 1
ATOM 626 C CA . GLN A 1 85 ? -12.625 -8.331 0.198 1.00 7.22 85 GLN A CA 1
ATOM 627 C C . GLN A 1 85 ? -13.803 -9.213 0.633 1.00 6.79 85 GLN A C 1
ATOM 628 O O . GLN A 1 85 ? -14.802 -8.737 1.121 1.00 7.95 85 GLN A O 1
ATOM 634 N N . LYS A 1 86 ? -13.653 -10.530 0.494 1.00 7.39 86 LYS A N 1
ATOM 635 C CA A LYS A 1 86 ? -14.706 -11.477 0.877 0.50 9.06 86 LYS A CA 1
ATOM 636 C CA B LYS A 1 86 ? -14.760 -11.403 0.864 0.50 8.65 86 LYS A CA 1
ATOM 637 C C . LYS A 1 86 ? -14.951 -11.414 2.386 1.00 9.38 86 LYS A C 1
ATOM 638 O O . LYS A 1 86 ? -16.091 -11.469 2.839 1.00 11.35 86 LYS A O 1
ATOM 649 N N . LEU A 1 87 ? -13.877 -11.357 3.172 1.00 8.82 87 LEU A N 1
ATOM 650 C CA . LEU A 1 87 ? -13.999 -11.391 4.636 1.00 9.82 87 LEU A CA 1
ATOM 651 C C . LEU A 1 87 ? -14.654 -10.105 5.146 1.00 9.31 87 LEU A C 1
ATOM 652 O O . LEU A 1 87 ? -15.283 -10.129 6.212 1.00 12.43 87 LEU A O 1
ATOM 657 N N . THR A 1 88 ? -14.443 -8.974 4.469 1.00 8.39 88 THR A N 1
ATOM 658 C CA . THR A 1 88 ? -14.820 -7.665 4.988 1.00 7.96 88 THR A CA 1
ATOM 659 C C . THR A 1 88 ? -16.112 -7.149 4.354 1.00 8.43 88 THR A C 1
ATOM 660 O O . THR A 1 88 ? -16.818 -6.374 5.000 1.00 9.15 88 THR A O 1
ATOM 664 N N . GLY A 1 89 ? -16.362 -7.511 3.093 1.00 8.08 89 GLY A N 1
ATOM 665 C CA . GLY A 1 89 ? -17.392 -6.884 2.274 1.00 8.08 89 GLY A CA 1
ATOM 666 C C . GLY A 1 89 ? -16.964 -5.551 1.683 1.00 8.49 89 GLY A C 1
ATOM 667 O O . GLY A 1 89 ? -17.801 -4.864 1.091 1.00 8.69 89 GLY A O 1
ATOM 668 N N . ALA A 1 90 ? -15.687 -5.167 1.826 1.00 7.23 90 ALA A N 1
ATOM 669 C CA . ALA A 1 90 ? -15.193 -3.860 1.419 1.00 7.32 90 ALA A CA 1
ATOM 670 C C . ALA A 1 90 ? -15.244 -3.700 -0.101 1.00 6.95 90 ALA A C 1
ATOM 671 O O . ALA A 1 90 ? -15.247 -4.661 -0.872 1.00 7.61 90 ALA A O 1
ATOM 673 N N . THR A 1 91 ? -15.202 -2.442 -0.506 1.00 6.70 91 THR A N 1
ATOM 674 C CA . THR A 1 91 ? -14.970 -2.057 -1.892 1.00 6.79 91 THR A CA 1
ATOM 675 C C . THR A 1 91 ? -13.476 -1.867 -2.098 1.00 6.80 91 THR A C 1
ATOM 676 O O . THR A 1 91 ? -12.804 -1.258 -1.243 1.00 6.84 91 THR A O 1
ATOM 680 N N . VAL A 1 92 ? -12.949 -2.390 -3.202 1.00 6.41 92 VAL A N 1
ATOM 681 C CA . VAL A 1 92 ? -11.542 -2.277 -3.538 1.00 6.39 92 VAL A CA 1
ATOM 682 C C . VAL A 1 92 ? -11.352 -1.096 -4.491 1.00 6.34 92 VAL A C 1
ATOM 683 O O . VAL A 1 92 ? -12.023 -1.019 -5.521 1.00 7.45 92 VAL A O 1
ATOM 687 N N . LEU A 1 93 ? -10.427 -0.189 -4.168 1.00 6.17 93 LEU A N 1
ATOM 688 C CA . LEU A 1 93 ? -10.183 0.984 -4.982 1.00 6.05 93 LEU A CA 1
ATOM 689 C C . LEU A 1 93 ? -8.769 0.935 -5.538 1.00 6.42 93 LEU A C 1
ATOM 690 O O . LEU A 1 93 ? -7.825 0.605 -4.826 1.00 7.01 93 LEU A O 1
ATOM 695 N N . ALA A 1 94 ? -8.618 1.313 -6.810 1.00 6.42 94 ALA A N 1
ATOM 696 C CA . ALA A 1 94 ? -7.355 1.205 -7.496 1.00 6.73 94 ALA A CA 1
ATOM 697 C C . ALA A 1 94 ? -7.282 2.227 -8.621 1.00 6.54 94 ALA A C 1
ATOM 698 O O . ALA A 1 94 ? -8.304 2.731 -9.131 1.00 6.79 94 ALA A O 1
ATOM 700 N N . GLY A 1 95 ? -6.061 2.436 -9.107 1.00 6.15 95 GLY A N 1
ATOM 701 C CA . GLY A 1 95 ? -5.876 3.221 -10.302 1.00 6.27 95 GLY A CA 1
ATOM 702 C C . GLY A 1 95 ? -6.572 2.576 -11.482 1.00 6.56 95 GLY A C 1
ATOM 703 O O . GLY A 1 95 ? -6.642 1.356 -11.593 1.00 7.03 95 GLY A O 1
ATOM 704 N N . ALA A 1 96 ? -7.086 3.410 -12.398 1.00 6.70 96 ALA A N 1
ATOM 705 C CA . ALA A 1 96 ? -7.942 2.957 -13.495 1.00 7.29 96 ALA A CA 1
ATOM 706 C C . ALA A 1 96 ? -7.318 1.803 -14.265 1.00 6.65 96 ALA A C 1
ATOM 707 O O . ALA A 1 96 ? -8.022 0.855 -14.584 1.00 7.06 96 ALA A O 1
ATOM 709 N N . ALA A 1 97 ? -6.034 1.905 -14.594 1.00 6.51 97 ALA A N 1
ATOM 710 C CA . ALA A 1 97 ? -5.408 0.934 -15.482 1.00 6.66 97 ALA A CA 1
ATOM 711 C C . ALA A 1 97 ? -5.096 -0.385 -14.774 1.00 6.77 97 ALA A C 1
ATOM 712 O O . ALA A 1 97 ? -4.722 -1.325 -15.440 1.00 8.96 97 ALA A O 1
ATOM 714 N N . ASN A 1 98 ? -5.213 -0.453 -13.451 1.00 6.55 98 ASN A N 1
ATOM 715 C CA . ASN A 1 98 ? -4.984 -1.714 -12.723 1.00 6.49 98 ASN A CA 1
ATOM 716 C C . ASN A 1 98 ? -6.292 -2.406 -12.320 1.00 6.67 98 ASN A C 1
ATOM 717 O O . ASN A 1 98 ? -6.257 -3.511 -11.771 1.00 6.76 98 ASN A O 1
ATOM 722 N N . VAL A 1 99 ? -7.446 -1.783 -12.577 1.00 6.73 99 VAL A N 1
ATOM 723 C CA . VAL A 1 99 ? -8.725 -2.389 -12.187 1.00 7.67 99 VAL A CA 1
ATOM 724 C C . VAL A 1 99 ? -8.873 -3.791 -12.791 1.00 7.37 99 VAL A C 1
ATOM 725 O O . VAL A 1 99 ? -9.236 -4.744 -12.088 1.00 7.07 99 VAL A O 1
ATOM 729 N N . ASP A 1 100 ? -8.627 -3.922 -14.096 1.00 7.41 100 ASP A N 1
ATOM 730 C CA A ASP A 1 100 ? -8.859 -5.185 -14.741 0.50 8.50 100 ASP A CA 1
ATOM 731 C CA B ASP A 1 100 ? -8.868 -5.205 -14.743 0.50 8.03 100 ASP A CA 1
ATOM 732 C C . ASP A 1 100 ? -7.914 -6.264 -14.184 1.00 7.00 100 ASP A C 1
ATOM 733 O O . ASP A 1 100 ? -8.297 -7.418 -14.026 1.00 8.19 100 ASP A O 1
ATOM 742 N N . THR A 1 101 ? -6.682 -5.866 -13.864 1.00 7.38 101 THR A N 1
ATOM 743 C CA . THR A 1 101 ? -5.730 -6.787 -13.315 1.00 7.61 101 THR A CA 1
ATOM 744 C C . THR A 1 101 ? -6.207 -7.284 -11.950 1.00 7.19 101 THR A C 1
ATOM 745 O O . THR A 1 101 ? -6.108 -8.475 -11.624 1.00 7.82 101 THR A O 1
ATOM 749 N N . LEU A 1 102 ? -6.728 -6.386 -11.115 1.00 6.61 102 LEU A N 1
ATOM 750 C CA . LEU A 1 102 ? -7.208 -6.822 -9.805 1.00 6.41 102 LEU A CA 1
ATOM 751 C C . LEU A 1 102 ? -8.433 -7.734 -9.939 1.00 6.58 102 LEU A C 1
ATOM 752 O O . LEU A 1 102 ? -8.632 -8.633 -9.117 1.00 7.15 102 LEU A O 1
ATOM 757 N N . ARG A 1 103 ? -9.282 -7.485 -10.936 1.00 6.37 103 ARG A N 1
ATOM 758 C CA A ARG A 1 103 ? -10.462 -8.307 -11.118 0.50 6.33 103 ARG A CA 1
ATOM 759 C CA B ARG A 1 103 ? -10.479 -8.272 -11.187 0.50 7.85 103 ARG A CA 1
ATOM 760 C C . ARG A 1 103 ? -10.095 -9.693 -11.611 1.00 6.93 103 ARG A C 1
ATOM 761 O O . ARG A 1 103 ? -10.757 -10.657 -11.217 1.00 8.53 103 ARG A O 1
ATOM 776 N N . THR A 1 104 ? -9.081 -9.818 -12.459 1.00 7.14 104 THR A N 1
ATOM 777 C CA . THR A 1 104 ? -8.767 -11.115 -13.079 1.00 7.71 104 THR A CA 1
ATOM 778 C C . THR A 1 104 ? -7.591 -11.809 -12.395 1.00 7.19 104 THR A C 1
ATOM 779 O O . THR A 1 104 ? -7.431 -13.027 -12.555 1.00 8.83 104 THR A O 1
ATOM 783 N N . GLY A 1 105 ? -6.733 -11.029 -11.745 1.00 7.56 105 GLY A N 1
ATOM 784 C CA . GLY A 1 105 ? -5.492 -11.521 -11.179 1.00 7.96 105 GLY A CA 1
ATOM 785 C C . GLY A 1 105 ? -4.414 -11.816 -12.198 1.00 7.92 105 GLY A C 1
ATOM 786 O O . GLY A 1 105 ? -3.466 -12.511 -11.876 1.00 8.76 105 GLY A O 1
ATOM 787 N N . VAL A 1 106 ? -4.513 -11.225 -13.391 1.00 7.03 106 VAL A N 1
ATOM 788 C CA . VAL A 1 106 ? -3.564 -11.445 -14.471 1.00 7.40 106 VAL A CA 1
ATOM 789 C C . VAL A 1 106 ? -3.091 -10.080 -14.975 1.00 7.31 106 VAL A C 1
ATOM 790 O O . VAL A 1 106 ? -3.888 -9.270 -15.422 1.00 8.00 106 VAL A O 1
ATOM 794 N N . SER A 1 107 ? -1.786 -9.834 -14.887 1.00 7.21 107 SER A N 1
ATOM 795 C CA . SER A 1 107 ? -1.196 -8.590 -15.349 1.00 7.72 107 SER A CA 1
ATOM 796 C C . SER A 1 107 ? -1.080 -8.584 -16.871 1.00 7.96 107 SER A C 1
ATOM 797 O O . SER A 1 107 ? -0.779 -9.613 -17.474 1.00 8.54 107 SER A O 1
ATOM 800 N N . PRO A 1 108 ? -1.277 -7.426 -17.522 1.00 8.30 108 PRO A N 1
ATOM 801 C CA . PRO A 1 108 ? -1.290 -7.327 -18.974 1.00 9.20 108 PRO A CA 1
ATOM 802 C C . PRO A 1 108 ? 0.100 -7.110 -19.563 1.00 8.83 108 PRO A C 1
ATOM 803 O O . PRO A 1 108 ? 1.070 -6.819 -18.860 1.00 8.78 108 PRO A O 1
ATOM 807 N N . LYS A 1 109 ? 0.141 -7.165 -20.901 1.00 9.62 109 LYS A N 1
ATOM 808 C CA . LYS A 1 109 ? 1.407 -7.182 -21.628 1.00 11.42 109 LYS A CA 1
ATOM 809 C C . LYS A 1 109 ? 2.126 -5.836 -21.540 1.00 9.94 109 LYS A C 1
ATOM 810 O O . LYS A 1 109 ? 3.356 -5.752 -21.753 1.00 13.10 109 LYS A O 1
ATOM 816 N N . SER A 1 110 ? 1.448 -4.769 -21.149 1.00 10.17 110 SER A N 1
ATOM 817 C CA . SER A 1 110 ? 2.093 -3.476 -20.936 1.00 12.26 110 SER A CA 1
ATOM 818 C C . SER A 1 110 ? 3.031 -3.507 -19.725 1.00 9.44 110 SER A C 1
ATOM 819 O O . SER A 1 110 ? 3.866 -2.632 -19.582 1.00 10.94 110 SER A O 1
ATOM 822 N N . ASP A 1 111 ? 2.825 -4.457 -18.800 1.00 8.99 111 ASP A N 1
ATOM 823 C CA . ASP A 1 111 ? 3.645 -4.501 -17.580 1.00 7.89 111 ASP A CA 1
ATOM 824 C C . ASP A 1 111 ? 5.055 -4.913 -17.967 1.00 7.87 111 ASP A C 1
ATOM 825 O O . ASP A 1 111 ? 5.229 -5.926 -18.633 1.00 8.18 111 ASP A O 1
ATOM 830 N N . PRO A 1 112 ? 6.106 -4.158 -17.585 1.00 8.04 112 PRO A N 1
ATOM 831 C CA . PRO A 1 112 ? 7.469 -4.566 -17.921 1.00 7.57 112 PRO A CA 1
ATOM 832 C C . PRO A 1 112 ? 7.819 -5.992 -17.481 1.00 6.69 112 PRO A C 1
ATOM 833 O O . PRO A 1 112 ? 8.649 -6.628 -18.121 1.00 7.47 112 PRO A O 1
ATOM 837 N N . GLN A 1 113 ? 7.203 -6.492 -16.402 1.00 7.03 113 GLN A N 1
ATOM 838 C CA . GLN A 1 113 ? 7.456 -7.846 -15.943 1.00 7.04 113 GLN A CA 1
ATOM 839 C C . GLN A 1 113 ? 6.617 -8.901 -16.665 1.00 7.24 113 GLN A C 1
ATOM 840 O O . GLN A 1 113 ? 6.772 -10.094 -16.372 1.00 8.09 113 GLN A O 1
ATOM 846 N N . PHE A 1 114 ? 5.736 -8.519 -17.582 1.00 7.01 114 PHE A N 1
ATOM 847 C CA . PHE A 1 114 ? 4.906 -9.493 -18.269 1.00 7.72 114 PHE A CA 1
ATOM 848 C C . PHE A 1 114 ? 5.781 -10.568 -18.919 1.00 8.15 114 PHE A C 1
ATOM 849 O O . PHE A 1 114 ? 6.759 -10.274 -19.636 1.00 9.25 114 PHE A O 1
ATOM 857 N N . GLY A 1 115 ? 5.408 -11.819 -18.654 1.00 8.71 115 GLY A N 1
ATOM 858 C CA . GLY A 1 115 ? 6.195 -12.994 -19.039 1.00 10.51 115 GLY A CA 1
ATOM 859 C C . GLY A 1 115 ? 6.795 -13.671 -17.826 1.00 11.14 115 GLY A C 1
ATOM 860 O O . GLY A 1 115 ? 7.177 -14.857 -17.888 1.00 14.47 115 GLY A O 1
ATOM 861 N N . SER A 1 116 ? 6.890 -12.933 -16.716 1.00 10.09 116 SER A N 1
ATOM 862 C CA A SER A 1 116 ? 7.595 -13.402 -15.538 0.50 9.86 116 SER A CA 1
ATOM 863 C CA B SER A 1 116 ? 7.581 -13.430 -15.544 0.50 11.43 116 SER A CA 1
ATOM 864 C C . SER A 1 116 ? 6.733 -13.275 -14.276 1.00 10.47 116 SER A C 1
ATOM 865 O O . SER A 1 116 ? 7.182 -13.623 -13.190 1.00 13.67 116 SER A O 1
ATOM 870 N N . LEU A 1 117 ? 5.482 -12.826 -14.408 1.00 9.54 117 LEU A N 1
ATOM 871 C CA . LEU A 1 117 ? 4.631 -12.592 -13.238 1.00 9.39 117 LEU A CA 1
ATOM 872 C C . LEU A 1 117 ? 3.785 -13.827 -12.940 1.00 9.73 117 LEU A C 1
ATOM 873 O O . LEU A 1 117 ? 3.375 -14.535 -13.865 1.00 12.87 117 LEU A O 1
ATOM 878 N N . SER A 1 118 ? 3.479 -14.023 -11.658 1.00 9.75 118 SER A N 1
ATOM 879 C CA . SER A 1 118 ? 2.565 -15.070 -11.254 1.00 9.80 118 SER A CA 1
ATOM 880 C C . SER A 1 118 ? 1.179 -14.465 -11.046 1.00 8.24 118 SER A C 1
ATOM 881 O O . SER A 1 118 ? 1.026 -13.402 -10.447 1.00 9.31 118 SER A O 1
ATOM 884 N N . ASN A 1 119 ? 0.155 -15.162 -11.510 1.00 8.38 119 ASN A N 1
ATOM 885 C CA . ASN A 1 119 ? -1.214 -14.737 -11.320 1.00 7.94 119 ASN A CA 1
ATOM 886 C C . ASN A 1 119 ? -1.606 -14.830 -9.850 1.00 7.17 119 ASN A C 1
ATOM 887 O O . ASN A 1 119 ? -0.953 -15.507 -9.058 1.00 9.36 119 ASN A O 1
ATOM 892 N N . PHE A 1 120 ? -2.688 -14.157 -9.496 1.00 7.39 120 PHE A N 1
ATOM 893 C CA . PHE A 1 120 ? -3.184 -14.175 -8.150 1.00 6.89 120 PHE A CA 1
ATOM 894 C C . PHE A 1 120 ? -4.706 -14.159 -8.189 1.00 7.72 120 PHE A C 1
ATOM 895 O O . PHE A 1 120 ? -5.323 -14.012 -9.248 1.00 7.81 120 PHE A O 1
ATOM 903 N N . PRO A 1 121 ? -5.392 -14.350 -7.050 1.00 8.04 121 PRO A N 1
ATOM 904 C CA . PRO A 1 121 ? -6.844 -14.457 -7.100 1.00 8.87 121 PRO A CA 1
ATOM 905 C C . PRO A 1 121 ? -7.514 -13.130 -7.480 1.00 8.24 121 PRO A C 1
ATOM 906 O O . PRO A 1 121 ? -7.221 -12.080 -6.902 1.00 8.34 121 PRO A O 1
ATOM 910 N N . GLY A 1 122 ? -8.453 -13.189 -8.421 1.00 7.42 122 GLY A N 1
ATOM 911 C CA . GLY A 1 122 ? -9.207 -12.027 -8.808 1.00 7.96 122 GLY A CA 1
ATOM 912 C C . GLY A 1 122 ? -10.154 -11.598 -7.710 1.00 7.89 122 GLY A C 1
ATOM 913 O O . GLY A 1 122 ? -10.686 -12.432 -6.964 1.00 7.92 122 GLY A O 1
ATOM 914 N N . SER A 1 123 ? -10.373 -10.292 -7.604 1.00 7.55 123 SER A N 1
ATOM 915 C CA A SER A 1 123 ? -11.227 -9.730 -6.576 0.50 7.87 123 SER A CA 1
ATOM 916 C CA B SER A 1 123 ? -11.215 -9.665 -6.591 0.50 8.09 123 SER A CA 1
ATOM 917 C C . SER A 1 123 ? -12.561 -9.251 -7.167 1.00 8.84 123 SER A C 1
ATOM 918 O O . SER A 1 123 ? -12.628 -8.795 -8.294 1.00 9.52 123 SER A O 1
ATOM 923 N N . ALA A 1 124 ? -13.606 -9.315 -6.334 1.00 8.36 124 ALA A N 1
ATOM 924 C CA . ALA A 1 124 ? -14.863 -8.632 -6.557 1.00 9.14 124 ALA A CA 1
ATOM 925 C C . ALA A 1 124 ? -14.782 -7.163 -6.121 1.00 7.83 124 ALA A C 1
ATOM 926 O O . ALA A 1 124 ? -13.892 -6.765 -5.366 1.00 8.10 124 ALA A O 1
ATOM 928 N N . LYS A 1 125 ? -15.739 -6.361 -6.602 1.00 8.10 125 LYS A N 1
ATOM 929 C CA . LYS A 1 125 ? -16.019 -5.023 -6.100 1.00 8.51 125 LYS A CA 1
ATOM 930 C C . LYS A 1 125 ? -14.830 -4.073 -6.301 1.00 7.22 125 LYS A C 1
ATOM 931 O O . LYS A 1 125 ? -14.549 -3.209 -5.448 1.00 8.76 125 LYS A O 1
ATOM 937 N N . VAL A 1 126 ? -14.186 -4.144 -7.454 1.00 6.69 126 VAL A N 1
ATOM 938 C CA . VAL A 1 126 ? -13.082 -3.263 -7.747 1.00 6.87 126 VAL A CA 1
ATOM 939 C C . VAL A 1 126 ? -13.605 -2.038 -8.502 1.00 6.92 126 VAL A C 1
ATOM 940 O O . VAL A 1 126 ? -14.379 -2.152 -9.458 1.00 8.36 126 VAL A O 1
ATOM 944 N N . ARG A 1 127 ? -13.193 -0.861 -8.061 1.00 6.91 127 ARG A N 1
ATOM 945 C CA . ARG A 1 127 ? -13.582 0.404 -8.668 1.00 7.10 127 ARG A CA 1
ATOM 946 C C . ARG A 1 127 ? -12.355 1.288 -8.866 1.00 6.34 127 ARG A C 1
ATOM 947 O O . ARG A 1 127 ? -11.408 1.208 -8.100 1.00 7.89 127 ARG A O 1
ATOM 955 N N . ALA A 1 128 ? -12.395 2.162 -9.867 1.00 6.35 128 ALA A N 1
ATOM 956 C CA . ALA A 1 128 ? -11.301 3.068 -10.167 1.00 6.79 128 ALA A CA 1
ATOM 957 C C . ALA A 1 128 ? -11.406 4.360 -9.356 1.00 6.52 128 ALA A C 1
ATOM 958 O O . ALA A 1 128 ? -12.489 4.894 -9.126 1.00 8.01 128 ALA A O 1
ATOM 960 N N . VAL A 1 129 ? -10.240 4.913 -9.025 1.00 7.20 129 VAL A N 1
ATOM 961 C CA . VAL A 1 129 ? -10.086 6.272 -8.535 1.00 7.12 129 VAL A CA 1
ATOM 962 C C . VAL A 1 129 ? -9.107 7.022 -9.440 1.00 7.27 129 VAL A C 1
ATOM 963 O O . VAL A 1 129 ? -8.215 6.415 -10.038 1.00 8.45 129 VAL A O 1
ATOM 967 N N . ALA A 1 130 ? -9.255 8.349 -9.485 1.00 7.55 130 ALA A N 1
ATOM 968 C CA . ALA A 1 130 ? -8.426 9.220 -10.297 1.00 8.12 130 ALA A CA 1
ATOM 969 C C . ALA A 1 130 ? -7.315 9.845 -9.457 1.00 8.05 130 ALA A C 1
ATOM 970 O O . ALA A 1 130 ? -7.394 9.941 -8.233 1.00 8.15 130 ALA A O 1
ATOM 972 N N . ASP A 1 131 ? -6.298 10.348 -10.154 1.00 7.94 131 ASP A N 1
ATOM 973 C CA . ASP A 1 131 ? -5.265 11.141 -9.524 1.00 7.99 131 ASP A CA 1
ATOM 974 C C . ASP A 1 131 ? -5.902 12.289 -8.745 1.00 8.36 131 ASP A C 1
ATOM 975 O O . ASP A 1 131 ? -6.748 13.020 -9.289 1.00 8.92 131 ASP A O 1
ATOM 980 N N . GLY A 1 132 ? -5.476 12.470 -7.495 1.00 7.99 132 GLY A N 1
ATOM 981 C CA . GLY A 1 132 ? -5.936 13.563 -6.663 1.00 8.80 132 GLY A CA 1
ATOM 982 C C . GLY A 1 132 ? -7.240 13.293 -5.926 1.00 8.13 132 GLY A C 1
ATOM 983 O O . GLY A 1 132 ? -7.675 14.099 -5.124 1.00 9.49 132 GLY A O 1
ATOM 984 N N . GLU A 1 133 ? -7.891 12.155 -6.187 1.00 7.93 133 GLU A N 1
ATOM 985 C CA . GLU A 1 133 ? -9.224 11.901 -5.650 1.00 8.22 133 GLU A CA 1
ATOM 986 C C . GLU A 1 133 ? -9.165 11.571 -4.159 1.00 7.41 133 GLU A C 1
ATOM 987 O O . GLU A 1 133 ? -8.252 10.889 -3.692 1.00 8.66 133 GLU A O 1
ATOM 993 N N . LEU A 1 134 ? -10.154 12.065 -3.413 1.00 7.71 134 LEU A N 1
ATOM 994 C CA . LEU A 1 134 ? -10.293 11.766 -1.999 1.00 8.52 134 LEU A CA 1
ATOM 995 C C . LEU A 1 134 ? -11.228 10.580 -1.773 1.00 8.00 134 LEU A C 1
ATOM 996 O O . LEU A 1 134 ? -12.347 10.513 -2.340 1.00 9.60 134 LEU A O 1
ATOM 1001 N N . VAL A 1 135 ? -10.794 9.664 -0.915 1.00 7.77 135 VAL A N 1
ATOM 1002 C CA . VAL A 1 135 ? -11.590 8.562 -0.412 1.00 8.70 135 VAL A CA 1
ATOM 1003 C C . VAL A 1 135 ? -11.970 8.914 1.021 1.00 8.35 135 VAL A C 1
ATOM 1004 O O . VAL A 1 135 ? -11.086 9.135 1.851 1.00 8.78 135 VAL A O 1
ATOM 1008 N N . LYS A 1 136 ? -13.269 9.015 1.303 1.00 8.07 136 LYS A N 1
ATOM 1009 C CA A LYS A 1 136 ? -13.697 9.419 2.627 0.50 8.81 136 LYS A CA 1
ATOM 1010 C CA B LYS A 1 136 ? -13.774 9.461 2.597 0.50 8.90 136 LYS A CA 1
ATOM 1011 C C . LYS A 1 136 ? -14.516 8.306 3.272 1.00 8.41 136 LYS A C 1
ATOM 1012 O O . LYS A 1 136 ? -15.297 7.591 2.629 1.00 9.31 136 LYS A O 1
ATOM 1023 N N . LEU A 1 137 ? -14.305 8.149 4.572 1.00 7.95 137 LEU A N 1
ATOM 1024 C CA A LEU A 1 137 ? -15.057 7.206 5.386 0.50 8.90 137 LEU A CA 1
ATOM 1025 C CA B LEU A 1 137 ? -15.099 7.261 5.358 0.50 8.42 137 LEU A CA 1
ATOM 1026 C C . LEU A 1 137 ? -15.177 7.827 6.771 1.00 8.18 137 LEU A C 1
ATOM 1027 O O . LEU A 1 137 ? -14.195 7.907 7.477 1.00 8.08 137 LEU A O 1
ATOM 1036 N N . GLY A 1 138 ? -16.366 8.294 7.138 1.00 8.87 138 GLY A N 1
ATOM 1037 C CA . GLY A 1 138 ? -16.498 8.989 8.401 1.00 9.87 138 GLY A CA 1
ATOM 1038 C C . GLY A 1 138 ? -15.468 10.109 8.479 1.00 8.93 138 GLY A C 1
ATOM 1039 O O . GLY A 1 138 ? -15.393 10.946 7.579 1.00 10.24 138 GLY A O 1
ATOM 1040 N N . PRO A 1 139 ? -14.621 10.151 9.529 1.00 8.81 139 PRO A N 1
ATOM 1041 C CA . PRO A 1 139 ? -13.630 11.203 9.645 1.00 9.11 139 PRO A CA 1
ATOM 1042 C C . PRO A 1 139 ? -12.348 10.960 8.836 1.00 8.96 139 PRO A C 1
ATOM 1043 O O . PRO A 1 139 ? -11.457 11.801 8.826 1.00 11.07 139 PRO A O 1
ATOM 1047 N N . LEU A 1 140 ? -12.235 9.811 8.173 1.00 7.56 140 LEU A N 1
ATOM 1048 C CA . LEU A 1 140 ? -11.047 9.457 7.404 1.00 7.08 140 LEU A CA 1
ATOM 1049 C C . LEU A 1 140 ? -11.103 10.101 6.026 1.00 7.78 140 LEU A C 1
ATOM 1050 O O . LEU A 1 140 ? -12.139 10.110 5.378 1.00 7.80 140 LEU A O 1
ATOM 1055 N N . ALA A 1 141 ? -9.932 10.552 5.559 1.00 7.49 141 ALA A N 1
ATOM 1056 C CA . ALA A 1 141 ? -9.803 11.165 4.248 1.00 7.48 141 ALA A CA 1
ATOM 1057 C C . ALA A 1 141 ? -8.450 10.780 3.652 1.00 7.04 141 ALA A C 1
ATOM 1058 O O . ALA A 1 141 ? -7.412 11.263 4.110 1.00 8.16 141 ALA A O 1
ATOM 1060 N N . VAL A 1 142 ? -8.463 9.909 2.660 1.00 6.66 142 VAL A N 1
ATOM 1061 C CA . VAL A 1 142 ? -7.263 9.383 2.038 1.00 7.18 142 VAL A CA 1
ATOM 1062 C C . VAL A 1 142 ? -7.212 9.879 0.592 1.00 7.19 142 VAL A C 1
ATOM 1063 O O . VAL A 1 142 ? -8.186 9.717 -0.155 1.00 8.76 142 VAL A O 1
ATOM 1067 N N A LYS A 1 143 ? -6.081 10.451 0.180 0.50 6.58 143 LYS A N 1
ATOM 1068 N N B LYS A 1 143 ? -6.060 10.398 0.170 0.50 6.46 143 LYS A N 1
ATOM 1069 C CA A LYS A 1 143 ? -5.945 10.961 -1.179 0.50 6.84 143 LYS A CA 1
ATOM 1070 C CA B LYS A 1 143 ? -5.922 10.956 -1.169 0.50 6.65 143 LYS A CA 1
ATOM 1071 C C A LYS A 1 143 ? -5.166 9.953 -2.030 0.50 6.53 143 LYS A C 1
ATOM 1072 C C B LYS A 1 143 ? -5.114 10.008 -2.061 0.50 6.41 143 LYS A C 1
ATOM 1073 O O A LYS A 1 143 ? -4.184 9.363 -1.569 0.50 6.44 143 LYS A O 1
ATOM 1074 O O B LYS A 1 143 ? -4.034 9.536 -1.679 0.50 6.50 143 LYS A O 1
ATOM 1085 N N . ALA A 1 144 ? -5.635 9.761 -3.266 1.00 6.23 144 ALA A N 1
ATOM 1086 C CA . ALA A 1 144 ? -4.965 8.955 -4.271 1.00 6.71 144 ALA A CA 1
ATOM 1087 C C . ALA A 1 144 ? -4.015 9.838 -5.066 1.00 7.31 144 ALA A C 1
ATOM 1088 O O . ALA A 1 144 ? -4.407 10.889 -5.560 1.00 8.44 144 ALA A O 1
ATOM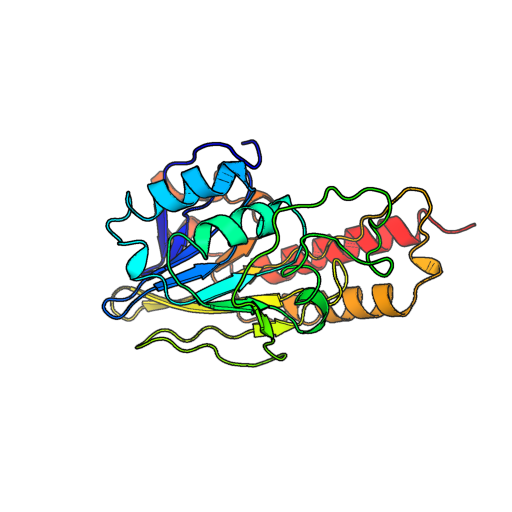 1090 N N . HIS A 1 145 ? -2.786 9.380 -5.251 1.00 6.42 145 HIS A N 1
ATOM 1091 C CA . HIS A 1 145 ? -1.805 10.019 -6.130 1.00 6.96 145 HIS A CA 1
ATOM 1092 C C . HIS A 1 145 ? -1.355 9.010 -7.176 1.00 6.87 145 HIS A C 1
ATOM 1093 O O . HIS A 1 145 ? -0.809 7.970 -6.842 1.00 7.79 145 HIS A O 1
ATOM 1100 N N . ALA A 1 146 ? -1.600 9.317 -8.445 1.00 6.95 146 ALA A N 1
ATOM 1101 C CA . ALA A 1 146 ? -1.136 8.437 -9.506 1.00 6.66 146 ALA A CA 1
ATOM 1102 C C . ALA A 1 146 ? 0.385 8.395 -9.484 1.00 7.03 146 ALA A C 1
ATOM 1103 O O . ALA A 1 146 ? 1.058 9.421 -9.621 1.00 7.44 146 ALA A O 1
ATOM 1105 N N . THR A 1 147 ? 0.922 7.185 -9.356 1.00 6.23 147 THR A N 1
ATOM 1106 C CA . THR A 1 147 ? 2.359 6.956 -9.421 1.00 6.73 147 THR A CA 1
ATOM 1107 C C . THR A 1 147 ? 2.635 5.772 -10.328 1.00 6.83 147 THR A C 1
ATOM 1108 O O . THR A 1 147 ? 3.091 4.725 -9.874 1.00 7.51 147 THR A O 1
ATOM 1112 N N . PRO A 1 148 ? 2.360 5.920 -11.632 1.00 6.51 148 PRO A N 1
ATOM 1113 C CA . PRO A 1 148 ? 2.579 4.846 -12.598 1.00 7.09 148 PRO A CA 1
ATOM 1114 C C . PRO A 1 148 ? 4.066 4.602 -12.875 1.00 6.43 148 PRO A C 1
ATOM 1115 O O . PRO A 1 148 ? 4.951 5.405 -12.528 1.00 7.53 148 PRO A O 1
ATOM 1119 N N . GLY A 1 149 ? 4.318 3.493 -13.544 1.00 6.88 149 GLY A N 1
ATOM 1120 C CA . GLY A 1 149 ? 5.612 3.184 -14.065 1.00 6.86 149 GLY A CA 1
ATOM 1121 C C . GLY A 1 149 ? 5.987 1.750 -13.798 1.00 6.73 149 GLY A C 1
ATOM 1122 O O . GLY A 1 149 ? 6.277 0.994 -14.710 1.00 8.04 149 GLY A O 1
ATOM 1123 N N . HIS A 1 150 ? 5.970 1.345 -12.531 1.00 5.99 150 HIS A N 1
ATOM 1124 C CA . HIS A 1 150 ? 6.062 -0.085 -12.165 1.00 6.36 150 HIS A CA 1
ATOM 1125 C C . HIS A 1 150 ? 4.831 -0.846 -12.672 1.00 6.22 150 HIS A C 1
ATOM 1126 O O . HIS A 1 150 ? 4.951 -2.005 -13.089 1.00 6.89 150 HIS A O 1
ATOM 1133 N N . THR A 1 151 ? 3.677 -0.175 -12.610 1.00 6.05 151 THR A N 1
ATOM 1134 C CA . THR A 1 151 ? 2.448 -0.609 -13.250 1.00 6.30 151 THR A CA 1
ATOM 1135 C C . THR A 1 151 ? 1.740 0.649 -13.728 1.00 6.88 151 THR A C 1
ATOM 1136 O O . THR A 1 151 ? 1.969 1.736 -13.186 1.00 6.88 151 THR A O 1
ATOM 1140 N N . GLU A 1 152 ? 0.845 0.510 -14.705 1.00 7.14 152 GLU A N 1
ATOM 1141 C CA . GLU A 1 152 ? 0.196 1.709 -15.219 1.00 7.67 152 GLU A CA 1
ATOM 1142 C C . GLU A 1 152 ? -0.763 2.326 -14.197 1.00 6.73 152 GLU A C 1
ATOM 1143 O O . GLU A 1 152 ? -0.927 3.551 -14.166 1.00 7.18 152 GLU A O 1
ATOM 1149 N N . GLY A 1 153 ? -1.390 1.492 -13.354 1.00 6.08 153 GLY A N 1
ATOM 1150 C CA . GLY A 1 153 ? -2.399 2.005 -12.423 1.00 6.20 153 GLY A CA 1
ATOM 1151 C C . GLY A 1 153 ? -1.895 2.171 -10.997 1.00 5.77 153 GLY A C 1
ATOM 1152 O O . GLY A 1 153 ? -2.705 2.276 -10.085 1.00 6.35 153 GLY A O 1
ATOM 1153 N N . GLY A 1 154 ? -0.585 2.282 -10.794 1.00 5.75 154 GLY A N 1
ATOM 1154 C CA . GLY A 1 154 ? -0.035 2.424 -9.441 1.00 5.68 154 GLY A CA 1
ATOM 1155 C C . GLY A 1 154 ? -0.557 3.660 -8.751 1.00 5.63 154 GLY A C 1
ATOM 1156 O O . GLY A 1 154 ? -0.594 4.733 -9.371 1.00 5.85 154 GLY A O 1
ATOM 1157 N N . ILE A 1 155 ? -0.912 3.534 -7.469 1.00 6.01 155 ILE A N 1
ATOM 1158 C CA . ILE A 1 155 ? -1.364 4.634 -6.660 1.00 5.71 155 ILE A CA 1
ATOM 1159 C C . ILE A 1 155 ? -0.569 4.641 -5.364 1.00 5.14 155 ILE A C 1
ATOM 1160 O O . ILE A 1 155 ? -0.410 3.608 -4.698 1.00 6.25 155 ILE A O 1
ATOM 1165 N N . THR A 1 156 ? -0.112 5.838 -4.987 1.00 5.87 156 THR A N 1
ATOM 1166 C CA . THR A 1 156 ? 0.435 6.159 -3.677 1.00 5.74 156 THR A CA 1
ATOM 1167 C C . THR A 1 156 ? -0.635 6.908 -2.884 1.00 6.00 156 THR A C 1
ATOM 1168 O O . THR A 1 156 ? -1.283 7.805 -3.426 1.00 6.62 156 THR A O 1
ATOM 1172 N N . TRP A 1 157 ? -0.877 6.497 -1.644 1.00 5.83 157 TRP A N 1
ATOM 1173 C CA . TRP A 1 157 ? -2.028 6.942 -0.867 1.00 5.87 157 TRP A CA 1
ATOM 1174 C C . TRP A 1 157 ? -1.545 7.799 0.295 1.00 6.22 157 TRP A C 1
ATOM 1175 O O . TRP A 1 157 ? -0.553 7.426 0.953 1.00 6.94 157 TRP A O 1
ATOM 1186 N N . THR A 1 158 ? -2.236 8.904 0.599 1.00 6.21 158 THR A N 1
ATOM 1187 C CA . THR A 1 158 ? -1.789 9.790 1.673 1.00 6.36 158 THR A CA 1
ATOM 1188 C C . THR A 1 158 ? -2.952 10.197 2.580 1.00 6.05 158 THR A C 1
ATOM 1189 O O . THR A 1 158 ? -4.108 10.258 2.181 1.00 6.62 158 THR A O 1
ATOM 1193 N N . TRP A 1 159 ? -2.616 10.448 3.842 1.00 6.01 159 TRP A N 1
ATOM 1194 C CA . TRP A 1 159 ? -3.590 10.871 4.814 1.00 6.09 159 TRP A CA 1
ATOM 1195 C C . TRP A 1 159 ? -2.884 11.550 5.976 1.00 6.20 159 TRP A C 1
ATOM 1196 O O . TRP A 1 159 ? -1.658 11.650 6.000 1.00 7.49 159 TRP A O 1
ATOM 1207 N N . GLN A 1 160 ? -3.672 12.022 6.938 1.00 6.15 160 GLN A N 1
ATOM 1208 C CA . GLN A 1 160 ? -3.139 12.599 8.146 1.00 6.89 160 GLN A CA 1
ATOM 1209 C C . GLN A 1 160 ? -3.617 11.794 9.337 1.00 6.91 160 GLN A C 1
ATOM 1210 O O . GLN A 1 160 ? -4.797 11.467 9.401 1.00 8.53 160 GLN A O 1
ATOM 1216 N N . SER A 1 161 ? -2.710 11.499 10.270 1.00 6.51 161 SER A N 1
ATOM 1217 C CA . SER A 1 161 ? -3.074 10.884 11.523 1.00 6.58 161 SER A CA 1
ATOM 1218 C C . SER A 1 161 ? -2.604 11.779 12.662 1.00 6.92 161 SER A C 1
ATOM 1219 O O . SER A 1 161 ? -1.555 12.428 12.558 1.00 7.53 161 SER A O 1
ATOM 1222 N N . CYS A 1 162 ? -3.358 11.779 13.765 1.00 7.30 162 CYS A N 1
ATOM 1223 C CA . CYS A 1 162 ? -3.125 12.729 14.822 1.00 7.83 162 CYS A CA 1
ATOM 1224 C C . CYS A 1 162 ? -3.186 12.029 16.178 1.00 7.35 162 CYS A C 1
ATOM 1225 O O . CYS A 1 162 ? -3.907 11.057 16.366 1.00 8.44 162 CYS A O 1
ATOM 1228 N N . GLU A 1 163 ? -2.449 12.600 17.132 1.00 7.36 163 GLU A N 1
ATOM 1229 C CA . GLU A 1 163 ? -2.465 12.182 18.540 1.00 7.54 163 GLU A CA 1
ATOM 1230 C C . GLU A 1 163 ? -2.674 13.432 19.400 1.00 7.24 163 GLU A C 1
ATOM 1231 O O . GLU A 1 163 ? -1.773 14.273 19.470 1.00 7.11 163 GLU A O 1
ATOM 1237 N N . GLN A 1 164 ? -3.859 13.587 19.991 1.00 7.28 164 GLN A N 1
ATOM 1238 C CA . GLN A 1 164 ? -4.177 14.739 20.849 1.00 8.12 164 GLN A CA 1
ATOM 1239 C C . GLN A 1 164 ? -3.827 16.026 20.090 1.00 7.45 164 GLN A C 1
ATOM 1240 O O . GLN A 1 164 ? -3.268 16.992 20.628 1.00 7.87 164 GLN A O 1
ATOM 1246 N N . GLY A 1 165 ? -4.176 16.068 18.803 1.00 8.05 165 GLY A N 1
ATOM 1247 C CA . GLY A 1 165 ? -4.080 17.283 18.003 1.00 7.88 165 GLY A CA 1
ATOM 1248 C C . GLY A 1 165 ? -2.713 17.518 17.378 1.00 7.60 165 GLY A C 1
ATOM 1249 O O . GLY A 1 165 ? -2.554 18.513 16.687 1.00 8.37 165 GLY A O 1
ATOM 1250 N N . LYS A 1 166 ? -1.740 16.633 17.615 1.00 7.66 166 LYS A N 1
ATOM 1251 C CA . LYS A 1 166 ? -0.435 16.708 16.962 1.00 7.53 166 LYS A CA 1
ATOM 1252 C C . LYS A 1 166 ? -0.452 15.755 15.763 1.00 7.50 166 LYS A C 1
ATOM 1253 O O . LYS A 1 166 ? -0.587 14.530 15.939 1.00 7.65 166 LYS A O 1
ATOM 1259 N N . CYS A 1 167 ? -0.416 16.303 14.556 1.00 7.33 167 CYS A N 1
ATOM 1260 C CA . CYS A 1 167 ? -0.741 15.551 13.354 1.00 7.94 167 CYS A CA 1
ATOM 1261 C C . CYS A 1 167 ? 0.498 15.345 12.487 1.00 7.56 167 CYS A C 1
ATOM 1262 O O . CYS A 1 167 ? 1.415 16.191 12.465 1.00 9.51 167 CYS A O 1
ATOM 1265 N N . LYS A 1 168 ? 0.484 14.265 11.690 1.00 7.10 168 LYS A N 1
ATOM 1266 C CA . LYS A 1 168 ? 1.544 13.942 10.780 1.00 7.81 168 LYS A CA 1
ATOM 1267 C C . LYS A 1 168 ? 0.936 13.498 9.457 1.00 6.63 168 LYS A C 1
ATOM 1268 O O . LYS A 1 168 ? -0.088 12.822 9.415 1.00 7.42 168 LYS A O 1
ATOM 1274 N N . ASP A 1 169 ? 1.636 13.837 8.380 1.00 6.96 169 ASP A N 1
ATOM 1275 C CA . ASP A 1 169 ? 1.284 13.388 7.059 1.00 7.40 169 ASP A CA 1
ATOM 1276 C C . ASP A 1 169 ? 1.901 12.017 6.813 1.00 6.98 169 ASP A C 1
ATOM 1277 O O . ASP A 1 169 ? 3.135 11.858 6.886 1.00 8.60 169 ASP A O 1
ATOM 1282 N N . VAL A 1 170 ? 1.038 11.052 6.527 1.00 6.70 170 VAL A N 1
ATOM 1283 C CA . VAL A 1 170 ? 1.428 9.669 6.296 1.00 6.59 170 VAL A CA 1
ATOM 1284 C C . VAL A 1 170 ? 1.274 9.350 4.816 1.00 6.45 170 VAL A C 1
ATOM 1285 O O . VAL A 1 170 ? 0.297 9.738 4.182 1.00 7.34 170 VAL A O 1
ATOM 1289 N N . VAL A 1 171 ? 2.265 8.657 4.265 1.00 5.97 171 VAL A N 1
ATOM 1290 C CA . VAL A 1 171 ? 2.300 8.261 2.861 1.00 6.56 171 VAL A CA 1
ATOM 1291 C C . VAL A 1 171 ? 2.501 6.752 2.797 1.00 6.02 171 VAL A C 1
ATOM 1292 O O . VAL A 1 171 ? 3.481 6.255 3.352 1.00 7.63 171 VAL A O 1
ATOM 1296 N N . PHE A 1 172 ? 1.597 6.039 2.127 1.00 5.50 172 PHE A N 1
ATOM 1297 C CA . PHE A 1 172 ? 1.798 4.636 1.785 1.00 5.36 172 PHE A CA 1
ATOM 1298 C C . PHE A 1 172 ? 2.311 4.618 0.361 1.00 5.71 172 PHE A C 1
ATOM 1299 O O . PHE A 1 172 ? 1.575 4.870 -0.591 1.00 6.19 172 PHE A O 1
ATOM 1307 N N . ALA A 1 173 ? 3.622 4.435 0.234 1.00 5.69 173 ALA A N 1
ATOM 1308 C CA . ALA A 1 173 ? 4.324 4.669 -1.028 1.00 6.14 173 ALA A CA 1
ATOM 1309 C C . ALA A 1 173 ? 4.287 3.412 -1.902 1.00 6.41 173 ALA A C 1
ATOM 1310 O O . ALA A 1 173 ? 4.793 2.358 -1.510 1.00 7.18 173 ALA A O 1
ATOM 1312 N N . ASP A 1 174 ? 3.695 3.549 -3.084 1.00 5.95 174 ASP A N 1
ATOM 1313 C CA . ASP A 1 174 ? 3.767 2.494 -4.068 1.00 6.24 174 ASP A CA 1
ATOM 1314 C C . ASP A 1 174 ? 5.218 2.296 -4.506 1.00 5.53 174 ASP A C 1
ATOM 1315 O O . ASP A 1 174 ? 6.085 3.172 -4.336 1.00 6.45 174 ASP A O 1
ATOM 1320 N N . SER A 1 175 ? 5.491 1.113 -5.056 1.00 6.43 175 SER A N 1
ATOM 1321 C CA . SER A 1 175 ? 6.776 0.789 -5.686 1.00 6.73 175 SER A CA 1
ATOM 1322 C C . SER A 1 175 ? 7.020 1.663 -6.908 1.00 6.45 175 SER A C 1
ATOM 1323 O O . SER A 1 175 ? 6.161 1.823 -7.761 1.00 7.24 175 SER A O 1
ATOM 1326 N N . LEU A 1 176 ? 8.260 2.159 -7.007 1.00 6.51 176 LEU A N 1
ATOM 1327 C CA . LEU A 1 176 ? 8.697 2.999 -8.118 1.00 6.45 176 LEU A CA 1
ATOM 1328 C C . LEU A 1 176 ? 9.827 2.326 -8.900 1.00 6.77 176 LEU A C 1
ATOM 1329 O O . LEU A 1 176 ? 10.674 3.018 -9.492 1.00 6.98 176 LEU A O 1
ATOM 1334 N N . THR A 1 177 ? 9.864 0.990 -8.889 1.00 6.43 177 THR A N 1
ATOM 1335 C CA . THR A 1 177 ? 11.015 0.235 -9.341 1.00 6.44 177 THR A CA 1
ATOM 1336 C C . THR A 1 177 ? 10.882 -0.177 -10.810 1.00 6.29 177 THR A C 1
ATOM 1337 O O . THR A 1 177 ? 9.907 -0.805 -11.238 1.00 7.12 177 THR A O 1
ATOM 1341 N N . ALA A 1 178 ? 11.949 0.073 -11.556 1.00 6.44 178 ALA A N 1
ATOM 1342 C CA . ALA A 1 178 ? 12.131 -0.397 -12.929 1.00 7.17 178 ALA A CA 1
ATOM 1343 C C . ALA A 1 178 ? 12.694 -1.816 -12.872 1.00 7.87 178 ALA A C 1
ATOM 1344 O O . ALA A 1 178 ? 13.866 -2.057 -12.495 1.00 11.32 178 ALA A O 1
ATOM 1346 N N . VAL A 1 179 ? 11.826 -2.789 -13.133 1.00 7.71 179 VAL A N 1
ATOM 1347 C CA . VAL A 1 179 ? 12.186 -4.227 -13.126 1.00 7.52 179 VAL A CA 1
ATOM 1348 C C . VAL A 1 179 ? 11.411 -4.860 -14.275 1.00 7.72 179 VAL A C 1
ATOM 1349 O O . VAL A 1 179 ? 10.341 -4.414 -14.631 1.00 8.83 179 VAL A O 1
ATOM 1353 N N . SER A 1 180 ? 11.975 -5.882 -14.907 1.00 7.70 180 SER A N 1
ATOM 1354 C CA . SER A 1 180 ? 11.308 -6.418 -16.085 1.00 7.99 180 SER A CA 1
ATOM 1355 C C . SER A 1 180 ? 11.650 -7.883 -16.296 1.00 7.68 180 SER A C 1
ATOM 1356 O O . SER A 1 180 ? 12.576 -8.419 -15.713 1.00 8.58 180 SER A O 1
ATOM 1359 N N . ALA A 1 181 ? 10.908 -8.476 -17.227 1.00 7.87 181 ALA A N 1
ATOM 1360 C CA . ALA A 1 181 ? 11.289 -9.744 -17.833 1.00 8.15 181 ALA A CA 1
ATOM 1361 C C . ALA A 1 181 ? 12.582 -9.553 -18.636 1.00 8.54 181 ALA A C 1
ATOM 1362 O O . ALA A 1 181 ? 12.915 -8.458 -19.067 1.00 8.10 181 ALA A O 1
ATOM 1364 N N . ASP A 1 182 ? 13.268 -10.666 -18.900 1.00 9.58 182 ASP A N 1
ATOM 1365 C CA . ASP A 1 182 ? 14.511 -10.668 -19.658 1.00 9.56 182 ASP A CA 1
ATOM 1366 C C . ASP A 1 182 ? 14.296 -10.096 -21.066 1.00 9.44 182 ASP A C 1
ATOM 1367 O O . ASP A 1 182 ? 15.231 -9.532 -21.647 1.00 9.87 182 ASP A O 1
ATOM 1372 N N . SER A 1 183 ? 13.101 -10.259 -21.637 1.00 9.25 183 SER A N 1
ATOM 1373 C CA . SER A 1 183 ? 12.808 -9.871 -23.017 1.00 9.19 183 SER A CA 1
ATOM 1374 C C . SER A 1 183 ? 12.452 -8.389 -23.167 1.00 9.74 183 SER A C 1
ATOM 1375 O O . SER A 1 183 ? 12.135 -7.966 -24.269 1.00 10.91 183 SER A O 1
ATOM 1378 N N . TYR A 1 184 ? 12.449 -7.619 -22.070 1.00 8.43 184 TYR A N 1
ATOM 1379 C CA . TYR A 1 184 ? 11.941 -6.244 -22.103 1.00 7.95 184 TYR A CA 1
ATOM 1380 C C . TYR A 1 184 ? 13.069 -5.213 -22.050 1.00 7.30 184 TYR A C 1
ATOM 1381 O O . TYR A 1 184 ? 13.973 -5.314 -21.204 1.00 9.10 184 TYR A O 1
ATOM 1390 N N . ARG A 1 185 ? 12.978 -4.208 -22.919 1.00 7.00 185 ARG A N 1
ATOM 1391 C CA . ARG A 1 185 ? 13.932 -3.115 -22.956 1.00 6.58 185 ARG A CA 1
ATOM 1392 C C . ARG A 1 185 ? 13.218 -1.816 -22.591 1.00 6.96 185 ARG A C 1
ATOM 1393 O O . ARG A 1 185 ? 12.369 -1.321 -23.360 1.00 7.54 185 ARG A O 1
ATOM 1401 N N . PHE A 1 186 ? 13.590 -1.219 -21.457 1.00 7.31 186 PHE A N 1
ATOM 1402 C CA . PHE A 1 186 ? 12.940 0.012 -21.038 1.00 7.56 186 PHE A CA 1
ATOM 1403 C C . PHE A 1 186 ? 13.171 1.106 -22.078 1.00 8.26 186 PHE A C 1
ATOM 1404 O O . PHE A 1 186 ? 12.274 1.930 -22.300 1.00 9.08 186 PHE A O 1
ATOM 1412 N N . SER A 1 187 ? 14.359 1.124 -22.681 1.00 7.75 187 SER A N 1
ATOM 1413 C CA . SER A 1 187 ? 14.722 2.144 -23.634 1.00 8.71 187 SER A CA 1
ATOM 1414 C C . SER A 1 187 ? 13.813 2.116 -24.871 1.00 8.90 187 SER A C 1
ATOM 1415 O O . SER A 1 187 ? 13.843 3.065 -25.665 1.00 11.73 187 SER A O 1
ATOM 1418 N N . ASP A 1 188 ? 13.071 1.040 -25.092 1.00 8.36 188 ASP A N 1
ATOM 1419 C CA . ASP A 1 188 ? 12.163 0.937 -26.220 1.00 8.20 188 ASP A CA 1
ATOM 1420 C C . ASP A 1 188 ? 10.754 1.403 -25.839 1.00 7.88 188 ASP A C 1
ATOM 1421 O O . ASP A 1 188 ? 9.893 1.440 -26.724 1.00 9.17 188 ASP A O 1
ATOM 1426 N N . HIS A 1 189 ? 10.510 1.746 -24.572 1.00 7.02 189 HIS A N 1
ATOM 1427 C CA . HIS A 1 189 ? 9.162 1.971 -24.037 1.00 6.88 189 HIS A CA 1
ATOM 1428 C C . HIS A 1 189 ? 9.078 3.352 -23.407 1.00 6.93 189 HIS A C 1
ATOM 1429 O O . HIS A 1 189 ? 9.131 3.503 -22.188 1.00 7.16 189 HIS A O 1
ATOM 1436 N N . PRO A 1 190 ? 8.925 4.414 -24.225 1.00 6.50 190 PRO A N 1
ATOM 1437 C CA . PRO A 1 190 ? 9.006 5.758 -23.680 1.00 6.66 190 PRO A CA 1
ATOM 1438 C C . PRO A 1 190 ? 7.874 6.107 -22.713 1.00 6.40 190 PRO A C 1
ATOM 1439 O O . PRO A 1 190 ? 8.077 6.941 -21.860 1.00 6.43 190 PRO A O 1
ATOM 1443 N N . GLU A 1 191 ? 6.704 5.498 -22.883 1.00 6.30 191 GLU A N 1
ATOM 1444 C CA . GLU A 1 191 ? 5.619 5.809 -21.977 1.00 6.68 191 GLU A CA 1
ATOM 1445 C C . GLU A 1 191 ? 5.956 5.331 -20.552 1.00 6.37 191 GLU A C 1
ATOM 1446 O O . GLU A 1 191 ? 5.647 6.013 -19.589 1.00 7.26 191 GLU A O 1
ATOM 1452 N N . VAL A 1 192 ? 6.540 4.138 -20.433 1.00 6.78 192 VAL A N 1
ATOM 1453 C CA . VAL A 1 192 ? 6.879 3.636 -19.121 1.00 6.43 192 VAL A CA 1
ATOM 1454 C C . VAL A 1 192 ? 7.968 4.511 -18.497 1.00 6.90 192 VAL A C 1
ATOM 1455 O O . VAL A 1 192 ? 7.889 4.838 -17.310 1.00 7.05 192 VAL A O 1
ATOM 1459 N N . VAL A 1 193 ? 9.011 4.844 -19.268 1.00 6.53 193 VAL A N 1
ATOM 1460 C CA . VAL A 1 193 ? 10.063 5.698 -18.757 1.00 6.87 193 VAL A CA 1
ATOM 1461 C C . VAL A 1 193 ? 9.502 7.050 -18.297 1.00 6.70 193 VAL A C 1
ATOM 1462 O O . VAL A 1 193 ? 9.859 7.516 -17.220 1.00 7.09 193 VAL A O 1
ATOM 1466 N N . ALA A 1 194 ? 8.651 7.662 -19.131 1.00 6.47 194 ALA A N 1
ATOM 1467 C CA . ALA A 1 194 ? 8.097 8.944 -18.759 1.00 6.34 194 ALA A CA 1
ATOM 1468 C C . ALA A 1 194 ? 7.233 8.809 -17.505 1.00 6.72 194 ALA A C 1
ATOM 1469 O O . ALA A 1 194 ? 7.206 9.720 -16.660 1.00 7.87 194 ALA A O 1
ATOM 1471 N N . SER A 1 195 ? 6.480 7.717 -17.401 1.00 6.76 195 SER A N 1
ATOM 1472 C CA . SER A 1 195 ? 5.608 7.522 -16.236 1.00 7.10 195 SER A CA 1
ATOM 1473 C C . SER A 1 195 ? 6.435 7.399 -14.957 1.00 6.84 195 SER A C 1
ATOM 1474 O O . SER A 1 195 ? 6.131 8.049 -13.950 1.00 7.14 195 SER A O 1
ATOM 1477 N N . LEU A 1 196 ? 7.485 6.598 -15.019 1.00 6.48 196 LEU A N 1
ATOM 1478 C CA . LEU A 1 196 ? 8.363 6.440 -13.868 1.00 6.29 196 LEU A CA 1
ATOM 1479 C C . LEU A 1 196 ? 8.922 7.807 -13.462 1.00 6.54 196 LEU A C 1
ATOM 1480 O O . LEU A 1 196 ? 8.941 8.178 -12.285 1.00 6.99 196 LEU A O 1
ATOM 1485 N N . ARG A 1 197 ? 9.412 8.574 -14.445 1.00 6.69 197 ARG A N 1
ATOM 1486 C CA . ARG A 1 197 ? 10.040 9.858 -14.126 1.00 7.09 197 ARG A CA 1
ATOM 1487 C C . ARG A 1 197 ? 9.024 10.821 -13.532 1.00 7.06 197 ARG A C 1
ATOM 1488 O O . ARG A 1 197 ? 9.351 11.551 -12.580 1.00 7.84 197 ARG A O 1
ATOM 1496 N N . GLY A 1 198 ? 7.807 10.848 -14.066 1.00 7.36 198 GLY A N 1
ATOM 1497 C CA . GLY A 1 198 ? 6.774 11.681 -13.472 1.00 7.54 198 GLY A CA 1
ATOM 1498 C C . GLY A 1 198 ? 6.467 11.261 -12.038 1.00 7.07 198 GLY A C 1
ATOM 1499 O O . GLY A 1 198 ? 6.183 12.095 -11.179 1.00 8.01 198 GLY A O 1
ATOM 1500 N N . SER A 1 199 ? 6.517 9.956 -11.765 1.00 6.51 199 SER A N 1
ATOM 1501 C CA . SER A 1 199 ? 6.249 9.445 -10.432 1.00 6.23 199 SER A CA 1
ATOM 1502 C C . SER A 1 199 ? 7.356 9.815 -9.440 1.00 6.42 199 SER A C 1
ATOM 1503 O O . SER A 1 199 ? 7.046 10.159 -8.303 1.00 7.26 199 SER A O 1
ATOM 1506 N N . PHE A 1 200 ? 8.614 9.738 -9.852 1.00 7.02 200 PHE A N 1
ATOM 1507 C CA . PHE A 1 200 ? 9.664 10.187 -8.963 1.00 6.71 200 PHE A CA 1
ATOM 1508 C C . PHE A 1 200 ? 9.429 11.651 -8.569 1.00 7.38 200 PHE A C 1
ATOM 1509 O O . PHE A 1 200 ? 9.581 12.014 -7.390 1.00 8.06 200 PHE A O 1
ATOM 1517 N N . GLU A 1 201 ? 9.060 12.476 -9.544 1.00 8.11 201 GLU A N 1
ATOM 1518 C CA A GLU A 1 201 ? 8.832 13.900 -9.291 0.50 9.23 201 GLU A CA 1
ATOM 1519 C CA B GLU A 1 201 ? 8.827 13.902 -9.299 0.50 8.78 201 GLU A CA 1
ATOM 1520 C C . GLU A 1 201 ? 7.638 14.084 -8.347 1.00 8.59 201 GLU A C 1
ATOM 1521 O O . GLU A 1 201 ? 7.702 14.893 -7.405 1.00 9.51 201 GLU A O 1
ATOM 1532 N N . ALA A 1 202 ? 6.557 13.343 -8.574 1.00 7.30 202 ALA A N 1
ATOM 1533 C CA . ALA A 1 202 ? 5.391 13.503 -7.722 1.00 8.04 202 ALA A CA 1
ATOM 1534 C C . ALA A 1 202 ? 5.730 13.095 -6.284 1.00 8.40 202 ALA A C 1
ATOM 1535 O O . ALA A 1 202 ? 5.340 13.760 -5.312 1.00 8.67 202 ALA A O 1
ATOM 1537 N N . VAL A 1 203 ? 6.403 11.956 -6.123 1.00 7.47 203 VAL A N 1
ATOM 1538 C CA . VAL A 1 203 ? 6.638 11.429 -4.793 1.00 7.26 203 VAL A CA 1
ATOM 1539 C C . VAL A 1 203 ? 7.611 12.324 -4.014 1.00 7.58 203 VAL A C 1
ATOM 1540 O O . VAL A 1 203 ? 7.423 12.560 -2.816 1.00 7.80 203 VAL A O 1
ATOM 1544 N N . GLU A 1 204 ? 8.630 12.859 -4.681 1.00 7.80 204 GLU A N 1
ATOM 1545 C CA . GLU A 1 204 ? 9.599 13.712 -3.978 1.00 8.67 204 GLU A CA 1
ATOM 1546 C C . GLU A 1 204 ? 8.983 15.080 -3.642 1.00 9.74 204 GLU A C 1
ATOM 1547 O O . GLU A 1 204 ? 9.634 15.866 -2.917 1.00 13.51 204 GLU A O 1
ATOM 1553 N N . LYS A 1 205 ? 7.782 15.403 -4.118 1.00 8.99 205 LYS A N 1
ATOM 1554 C CA . LYS A 1 205 ? 7.082 16.642 -3.732 1.00 9.73 205 LYS A CA 1
ATOM 1555 C C . LYS A 1 205 ? 6.014 16.412 -2.655 1.00 9.05 205 LYS A C 1
ATOM 1556 O O . LYS A 1 205 ? 5.470 17.383 -2.131 1.00 10.91 205 LYS A O 1
ATOM 1562 N N . LEU A 1 206 ? 5.669 15.162 -2.326 1.00 8.54 206 LEU A N 1
ATOM 1563 C CA . LEU A 1 206 ? 4.596 14.909 -1.349 1.00 9.16 206 LEU A CA 1
ATOM 1564 C C . LEU A 1 206 ? 4.972 15.484 0.014 1.00 8.92 206 LEU A C 1
ATOM 1565 O O . LEU A 1 206 ? 6.078 15.361 0.478 1.00 9.73 206 LEU A O 1
ATOM 1570 N N . SER A 1 207 ? 3.971 16.019 0.705 1.00 9.47 207 SER A N 1
ATOM 1571 C CA A SER A 1 207 ? 4.024 16.216 2.152 0.50 10.36 207 SER A CA 1
ATOM 1572 C CA B SER A 1 207 ? 4.094 16.214 2.140 0.50 10.64 207 SER A CA 1
ATOM 1573 C C . SER A 1 207 ? 4.161 14.841 2.815 1.00 9.03 207 SER A C 1
ATOM 1574 O O . SER A 1 207 ? 3.300 13.997 2.643 1.00 11.13 207 SER A O 1
ATOM 1579 N N . CYS A 1 208 ? 5.241 14.602 3.562 1.00 10.08 208 CYS A N 1
ATOM 1580 C CA . CYS A 1 208 ? 5.618 13.220 3.885 1.00 9.60 208 CYS A CA 1
ATOM 1581 C C . CYS A 1 208 ? 6.360 13.090 5.216 1.00 10.93 208 CYS A C 1
ATOM 1582 O O . CYS A 1 208 ? 7.575 12.812 5.198 1.00 15.02 208 CYS A O 1
ATOM 1585 N N . ASP A 1 209 ? 5.656 13.123 6.346 1.00 8.38 209 ASP A N 1
ATOM 1586 C CA . ASP A 1 209 ? 6.292 12.960 7.636 1.00 8.36 209 ASP A CA 1
ATOM 1587 C C . ASP A 1 209 ? 6.631 11.494 7.903 1.00 7.48 209 ASP A C 1
ATOM 1588 O O . ASP A 1 209 ? 7.696 11.222 8.471 1.00 8.61 209 ASP A O 1
ATOM 1593 N N . ILE A 1 210 ? 5.715 10.587 7.583 1.00 7.47 210 ILE A N 1
ATOM 1594 C CA . ILE A 1 210 ? 5.888 9.151 7.838 1.00 7.13 210 ILE A CA 1
ATOM 1595 C C . ILE A 1 210 ? 5.620 8.439 6.525 1.00 7.03 210 ILE A C 1
ATOM 1596 O O . ILE A 1 210 ? 4.480 8.477 6.042 1.00 8.08 210 ILE A O 1
ATOM 1601 N N . ALA A 1 211 ? 6.643 7.797 5.963 1.00 6.99 211 ALA A N 1
ATOM 1602 C CA . ALA A 1 211 ? 6.462 6.991 4.756 1.00 7.18 211 ALA A CA 1
ATOM 1603 C C . ALA A 1 211 ? 6.472 5.520 5.133 1.00 6.78 211 ALA A C 1
ATOM 1604 O O . ALA A 1 211 ? 7.365 5.057 5.854 1.00 7.37 211 ALA A O 1
ATOM 1606 N N . ILE A 1 212 ? 5.470 4.800 4.641 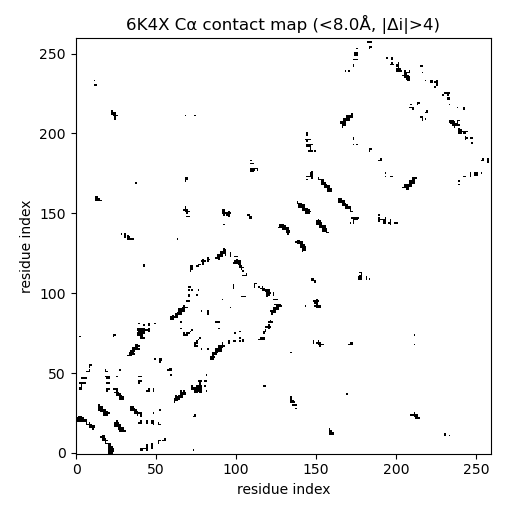1.00 6.82 212 ILE A N 1
ATOM 1607 C CA . ILE A 1 212 ? 5.372 3.372 4.754 1.00 6.77 212 ILE A CA 1
ATOM 1608 C C . ILE A 1 212 ? 5.451 2.836 3.334 1.00 5.99 212 ILE A C 1
ATOM 1609 O O . ILE A 1 212 ? 4.539 3.060 2.542 1.00 6.57 212 ILE A O 1
ATOM 1614 N N . ALA A 1 213 ? 6.567 2.204 2.978 1.00 6.22 213 ALA A N 1
ATOM 1615 C CA . ALA A 1 213 ? 6.757 1.708 1.615 1.00 5.85 213 ALA A CA 1
ATOM 1616 C C . ALA A 1 213 ? 6.118 0.333 1.460 1.00 5.81 213 ALA A C 1
ATOM 1617 O O . ALA A 1 213 ? 6.146 -0.468 2.386 1.00 6.16 213 ALA A O 1
ATOM 1619 N N . ALA A 1 214 ? 5.571 0.065 0.274 1.00 5.91 214 ALA A N 1
ATOM 1620 C CA . ALA A 1 214 ? 4.875 -1.184 0.021 1.00 6.33 214 ALA A CA 1
ATOM 1621 C C . ALA A 1 214 ? 5.769 -2.390 0.359 1.00 6.66 214 ALA A C 1
ATOM 1622 O O . ALA A 1 214 ? 5.311 -3.372 0.960 1.00 6.36 214 ALA A O 1
ATOM 1624 N N . HIS A 1 215 ? 7.041 -2.344 -0.045 1.00 5.82 215 HIS A N 1
ATOM 1625 C CA . HIS A 1 215 ? 8.079 -3.193 0.534 1.00 6.07 215 HIS A CA 1
ATOM 1626 C C . HIS A 1 215 ? 8.677 -2.456 1.721 1.00 5.86 215 HIS A C 1
ATOM 1627 O O . HIS A 1 215 ? 9.358 -1.446 1.548 1.00 6.40 215 HIS A O 1
ATOM 1634 N N . PRO A 1 216 ? 8.396 -2.891 2.962 1.00 6.25 216 PRO A N 1
ATOM 1635 C CA . PRO A 1 216 ? 8.640 -2.020 4.111 1.00 6.87 216 PRO A CA 1
ATOM 1636 C C . PRO A 1 216 ? 10.105 -1.628 4.323 1.00 6.55 216 PRO A C 1
ATOM 1637 O O . PRO A 1 216 ? 10.411 -0.540 4.826 1.00 6.43 216 PRO A O 1
ATOM 1641 N N . GLU A 1 217 ? 11.006 -2.498 3.904 1.00 6.47 217 GLU A N 1
ATOM 1642 C CA . GLU A 1 217 ? 12.436 -2.237 4.067 1.00 7.19 217 GLU A CA 1
ATOM 1643 C C . GLU A 1 217 ? 12.904 -1.083 3.171 1.00 6.89 217 GLU A C 1
ATOM 1644 O O . GLU A 1 217 ? 13.991 -0.534 3.404 1.00 7.17 217 GLU A O 1
ATOM 1650 N N . VAL A 1 218 ? 12.123 -0.693 2.164 1.00 7.10 218 VAL A N 1
ATOM 1651 C CA . VAL A 1 218 ? 12.488 0.413 1.331 1.00 7.26 218 VAL A CA 1
ATOM 1652 C C . VAL A 1 218 ? 12.704 1.676 2.170 1.00 7.82 218 VAL A C 1
ATOM 1653 O O . VAL A 1 218 ? 13.583 2.484 1.852 1.00 10.48 218 VAL A O 1
ATOM 1657 N N . ASN A 1 219 ? 11.894 1.884 3.211 1.00 6.75 219 ASN A N 1
ATOM 1658 C CA . ASN A 1 219 ? 12.126 2.975 4.155 1.00 7.20 219 ASN A CA 1
ATOM 1659 C C . ASN A 1 219 ? 12.518 2.416 5.531 1.00 7.22 219 ASN A C 1
ATOM 1660 O O . ASN A 1 219 ? 12.146 2.994 6.566 1.00 7.44 219 ASN A O 1
ATOM 1665 N N . ASP A 1 220 ? 13.262 1.316 5.535 1.00 7.02 220 ASP A N 1
ATOM 1666 C CA . ASP A 1 220 ? 13.919 0.829 6.748 1.00 6.94 220 ASP A CA 1
ATOM 1667 C C . ASP A 1 220 ? 12.921 0.609 7.891 1.00 7.13 220 ASP A C 1
ATOM 1668 O O . ASP A 1 220 ? 13.246 0.864 9.049 1.00 7.12 220 ASP A O 1
ATOM 1673 N N . MET A 1 221 ? 11.764 0.024 7.603 1.00 6.49 221 MET A N 1
ATOM 1674 C CA . MET A 1 221 ? 10.730 -0.144 8.641 1.00 6.52 221 MET A CA 1
ATOM 1675 C C . MET A 1 221 ? 11.261 -0.882 9.869 1.00 6.90 221 MET A C 1
ATOM 1676 O O . MET A 1 221 ? 10.897 -0.524 10.985 1.00 7.19 221 MET A O 1
ATOM 1681 N N . TRP A 1 222 ? 12.031 -1.940 9.664 1.00 6.67 222 TRP A N 1
ATOM 1682 C CA . TRP A 1 222 ? 12.374 -2.802 10.790 1.00 7.10 222 TRP A CA 1
ATOM 1683 C C . TRP A 1 222 ? 13.462 -2.162 11.653 1.00 7.29 222 TRP A C 1
ATOM 1684 O O . TRP A 1 222 ? 13.422 -2.257 12.871 1.00 8.90 222 TRP A O 1
ATOM 1695 N N . THR A 1 223 ? 14.416 -1.478 11.037 1.00 7.41 223 THR A N 1
ATOM 1696 C CA . THR A 1 223 ? 15.340 -0.643 11.800 1.00 7.43 223 THR A CA 1
ATOM 1697 C C . THR A 1 223 ? 14.583 0.435 12.584 1.00 7.61 223 THR A C 1
ATOM 1698 O O . THR A 1 223 ? 14.899 0.701 13.772 1.00 8.59 223 THR A O 1
ATOM 1702 N N . ARG A 1 224 ? 13.611 1.092 11.943 1.00 7.28 224 ARG A N 1
ATOM 1703 C CA . ARG A 1 224 ? 12.834 2.126 12.616 1.00 7.45 224 ARG A CA 1
ATOM 1704 C C . ARG A 1 224 ? 12.043 1.538 13.783 1.00 7.91 224 ARG A C 1
ATOM 1705 O O . ARG A 1 224 ? 11.934 2.164 14.842 1.00 8.73 224 ARG A O 1
ATOM 1713 N N . GLN A 1 225 ? 11.429 0.379 13.590 1.00 8.29 225 GLN A N 1
ATOM 1714 C CA . GLN A 1 225 ? 10.629 -0.205 14.658 1.00 8.75 225 GLN A CA 1
ATOM 1715 C C . GLN A 1 225 ? 11.536 -0.501 15.859 1.00 9.78 225 GLN A C 1
ATOM 1716 O O . GLN A 1 225 ? 11.128 -0.305 17.017 1.00 9.75 225 GLN A O 1
ATOM 1722 N N . GLN A 1 226 ? 12.738 -1.010 15.614 1.00 9.38 226 GLN A N 1
ATOM 1723 C CA A GLN A 1 226 ? 13.697 -1.298 16.690 0.50 10.41 226 GLN A CA 1
ATOM 1724 C CA B GLN A 1 226 ? 13.644 -1.290 16.722 0.50 10.53 226 GLN A CA 1
ATOM 1725 C C . GLN A 1 226 ? 14.069 0.016 17.398 1.00 10.36 226 GLN A C 1
ATOM 1726 O O . GLN A 1 226 ? 14.129 0.086 18.632 1.00 11.37 226 GLN A O 1
ATOM 1737 N N . ARG A 1 227 ? 14.303 1.082 16.634 1.00 9.78 227 ARG A N 1
ATOM 1738 C CA . ARG A 1 227 ? 14.576 2.386 17.219 1.00 9.51 227 ARG A CA 1
ATOM 1739 C C . ARG A 1 227 ? 13.399 2.861 18.076 1.00 9.11 227 ARG A C 1
ATOM 1740 O O . ARG A 1 227 ? 13.604 3.471 19.123 1.00 9.95 227 ARG A O 1
ATOM 1748 N N . ALA A 1 228 ? 12.170 2.587 17.630 1.00 10.07 228 ALA A N 1
ATOM 1749 C CA . ALA A 1 228 ? 10.970 3.065 18.313 1.00 9.97 228 ALA A CA 1
ATOM 1750 C C . ALA A 1 228 ? 10.841 2.460 19.713 1.00 11.24 228 ALA A C 1
ATOM 1751 O O . ALA A 1 228 ? 10.200 3.072 20.581 1.00 11.94 228 ALA A O 1
ATOM 1753 N N . ALA A 1 229 ? 11.426 1.290 19.935 1.00 10.22 229 ALA A N 1
ATOM 1754 C CA . ALA A 1 229 ? 11.311 0.645 21.241 1.00 12.01 229 ALA A CA 1
ATOM 1755 C C . ALA A 1 229 ? 11.804 1.592 22.336 1.00 12.08 229 ALA A C 1
ATOM 1756 O O . ALA A 1 229 ? 11.226 1.602 23.430 1.00 15.30 229 ALA A O 1
ATOM 1758 N N . LYS A 1 230 ? 12.857 2.375 22.075 1.00 11.79 230 LYS A N 1
ATOM 1759 C CA . LYS A 1 230 ? 13.287 3.373 23.058 1.00 14.11 230 LYS A CA 1
ATOM 1760 C C . LYS A 1 230 ? 12.872 4.780 22.641 1.00 12.95 230 LYS A C 1
ATOM 1761 O O . LYS A 1 230 ? 12.502 5.538 23.513 1.00 14.37 230 LYS A O 1
ATOM 1767 N N . GLU A 1 231 ? 12.927 5.147 21.351 1.00 11.02 231 GLU A N 1
ATOM 1768 C CA A GLU A 1 231 ? 12.721 6.561 21.094 0.50 13.17 231 GLU A CA 1
ATOM 1769 C CA B GLU A 1 231 ? 12.719 6.502 20.828 0.50 10.17 231 GLU A CA 1
ATOM 1770 C C . GLU A 1 231 ? 11.227 6.886 20.902 1.00 9.94 231 GLU A C 1
ATOM 1771 O O . GLU A 1 231 ? 10.865 8.069 20.850 1.00 12.24 231 GLU A O 1
ATOM 1782 N N . GLY A 1 232 ? 10.347 5.865 20.877 1.00 10.66 232 GLY A N 1
ATOM 1783 C CA . GLY A 1 232 ? 8.914 6.093 20.568 1.00 11.27 232 GLY A CA 1
ATOM 1784 C C . GLY A 1 232 ? 8.684 6.302 19.075 1.00 11.54 232 GLY A C 1
ATOM 1785 O O . GLY A 1 232 ? 9.586 6.094 18.251 1.00 10.66 232 GLY A O 1
ATOM 1786 N N . ASN A 1 233 ? 7.456 6.692 18.699 1.00 10.82 233 ASN A N 1
ATOM 1787 C CA . ASN A 1 233 ? 7.049 6.587 17.286 1.00 11.00 233 ASN A CA 1
ATOM 1788 C C . ASN A 1 233 ? 7.616 7.734 16.451 1.00 11.51 233 ASN A C 1
ATOM 1789 O O . ASN A 1 233 ? 7.517 7.694 15.224 1.00 11.93 233 ASN A O 1
ATOM 1794 N N . SER A 1 234 ? 8.354 8.658 17.051 1.00 10.87 234 SER A N 1
ATOM 1795 C CA . SER A 1 234 ? 9.167 9.547 16.274 1.00 10.84 234 SER A CA 1
ATOM 1796 C C . SER A 1 234 ? 10.174 8.767 15.407 1.00 8.41 234 SER A C 1
ATOM 1797 O O . SER A 1 234 ? 10.654 9.327 14.448 1.00 9.40 234 SER A O 1
ATOM 1800 N N . ALA A 1 235 ? 10.507 7.530 15.781 1.00 8.25 235 ALA A N 1
ATOM 1801 C CA . ALA A 1 235 ? 11.453 6.750 14.949 1.00 8.00 235 ALA A CA 1
ATOM 1802 C C . ALA A 1 235 ? 10.910 6.536 13.531 1.00 7.85 235 ALA A C 1
ATOM 1803 O O . ALA A 1 235 ? 11.728 6.274 12.619 1.00 7.95 235 ALA A O 1
ATOM 1805 N N . TYR A 1 236 ? 9.572 6.585 13.340 1.00 7.68 236 TYR A N 1
ATOM 1806 C CA . TYR A 1 236 ? 8.981 6.379 12.017 1.00 7.13 236 TYR A CA 1
ATOM 1807 C C . TYR A 1 236 ? 8.961 7.664 11.201 1.00 8.19 236 TYR A C 1
ATOM 1808 O O . TYR A 1 236 ? 8.706 7.592 9.988 1.00 8.33 236 TYR A O 1
ATOM 1817 N N . VAL A 1 237 ? 9.190 8.802 11.859 1.00 7.42 237 VAL A N 1
ATOM 1818 C CA . VAL A 1 237 ? 9.071 10.087 11.285 1.00 8.54 237 VAL A CA 1
ATOM 1819 C C . VAL A 1 237 ? 10.391 10.440 10.623 1.00 8.35 237 VAL A C 1
ATOM 1820 O O . VAL A 1 237 ? 11.448 10.386 11.254 1.00 10.27 237 VAL A O 1
ATOM 1824 N N . ASP A 1 238 ? 10.304 10.866 9.377 1.00 8.12 238 ASP A N 1
ATOM 1825 C CA . ASP A 1 238 ? 11.459 11.311 8.622 1.00 8.43 238 ASP A CA 1
ATOM 1826 C C . ASP A 1 238 ? 10.924 11.990 7.363 1.00 8.37 238 ASP A C 1
ATOM 1827 O O . ASP A 1 238 ? 10.447 11.300 6.441 1.00 8.52 238 ASP A O 1
ATOM 1832 N N . ASN A 1 239 ? 10.900 13.321 7.355 1.00 7.90 239 ASN A N 1
ATOM 1833 C CA . ASN A 1 239 ? 10.191 14.048 6.331 1.00 9.01 239 ASN A CA 1
ATOM 1834 C C . ASN A 1 239 ? 10.986 14.099 5.023 1.00 9.23 239 ASN A C 1
ATOM 1835 O O . ASN A 1 239 ? 10.487 14.630 4.054 1.00 9.81 239 ASN A O 1
ATOM 1840 N N . GLY A 1 240 ? 12.144 13.435 4.975 1.00 8.41 240 GLY A N 1
ATOM 1841 C CA . GLY A 1 240 ? 12.853 13.228 3.734 1.00 8.43 240 GLY A CA 1
ATOM 1842 C C . GLY A 1 240 ? 12.611 11.856 3.126 1.00 7.80 240 GLY A C 1
ATOM 1843 O O . GLY A 1 240 ? 13.185 11.536 2.086 1.00 8.15 240 GLY A O 1
ATOM 1844 N N . ALA A 1 241 ? 11.767 11.023 3.733 1.00 7.75 241 ALA A N 1
ATOM 1845 C CA . ALA A 1 241 ? 11.693 9.633 3.303 1.00 7.65 241 ALA A CA 1
ATOM 1846 C C . ALA A 1 241 ? 11.109 9.502 1.899 1.00 6.77 241 ALA A C 1
ATOM 1847 O O . ALA A 1 241 ? 11.597 8.634 1.155 1.00 7.49 241 ALA A O 1
ATOM 1849 N N . CYS A 1 242 ? 10.090 10.284 1.537 1.00 7.18 242 CYS A N 1
ATOM 1850 C CA . CYS A 1 242 ? 9.561 10.169 0.205 1.00 7.37 242 CYS A CA 1
ATOM 1851 C C . CYS A 1 242 ? 10.584 10.660 -0.829 1.00 6.92 242 CYS A C 1
ATOM 1852 O O . CYS A 1 242 ? 10.690 10.088 -1.914 1.00 7.61 242 CYS A O 1
ATOM 1855 N N . ARG A 1 243 ? 11.345 11.715 -0.510 1.00 6.62 243 ARG A N 1
ATOM 1856 C CA . ARG A 1 243 ? 12.414 12.158 -1.390 1.00 7.40 243 ARG A CA 1
ATOM 1857 C C . ARG A 1 243 ? 13.414 11.037 -1.617 1.00 7.90 243 ARG A C 1
ATOM 1858 O O . ARG A 1 243 ? 13.889 10.837 -2.737 1.00 8.02 243 ARG A O 1
ATOM 1866 N N . ALA A 1 244 ? 13.706 10.287 -0.564 1.00 7.50 244 ALA A N 1
ATOM 1867 C CA . ALA A 1 244 ? 14.672 9.198 -0.660 1.00 7.52 244 ALA A CA 1
ATOM 1868 C C . ALA A 1 244 ? 14.130 8.029 -1.490 1.00 7.29 244 ALA A C 1
ATOM 1869 O O . ALA A 1 244 ? 14.872 7.429 -2.277 1.00 7.40 244 ALA A O 1
ATOM 1871 N N . ILE A 1 245 ? 12.871 7.655 -1.300 1.00 7.04 245 ILE A N 1
ATOM 1872 C CA . ILE A 1 245 ? 12.263 6.592 -2.098 1.00 7.20 245 ILE A CA 1
ATOM 1873 C C . ILE A 1 245 ? 12.295 6.983 -3.580 1.00 6.71 245 ILE A C 1
ATOM 1874 O O . ILE A 1 245 ? 12.671 6.181 -4.427 1.00 7.21 245 ILE A O 1
ATOM 1879 N N . ALA A 1 246 ? 11.967 8.233 -3.878 1.00 7.29 246 ALA A N 1
ATOM 1880 C CA . ALA A 1 246 ? 11.996 8.721 -5.241 1.00 7.78 246 ALA A CA 1
ATOM 1881 C C . ALA A 1 246 ? 13.418 8.667 -5.806 1.00 7.23 246 ALA A C 1
ATOM 1882 O O . ALA A 1 246 ? 13.626 8.296 -6.968 1.00 7.47 246 ALA A O 1
ATOM 1884 N N . ALA A 1 247 ? 14.401 9.110 -5.018 1.00 7.16 247 ALA A N 1
ATOM 1885 C CA . ALA A 1 247 ? 15.794 9.120 -5.467 1.00 7.37 247 ALA A CA 1
ATOM 1886 C C . ALA A 1 247 ? 16.255 7.704 -5.779 1.00 7.05 247 ALA A C 1
ATOM 1887 O O . ALA A 1 247 ? 16.993 7.489 -6.737 1.00 7.09 247 ALA A O 1
ATOM 1889 N N . ALA A 1 248 ? 15.870 6.743 -4.950 1.00 7.20 248 ALA A N 1
ATOM 1890 C CA . ALA A 1 248 ? 16.289 5.364 -5.197 1.00 7.18 248 ALA A CA 1
ATOM 1891 C C . ALA A 1 248 ? 15.621 4.828 -6.468 1.00 6.37 248 ALA A C 1
ATOM 1892 O O . ALA A 1 248 ? 16.221 4.051 -7.214 1.00 6.82 248 ALA A O 1
ATOM 1894 N N . GLY A 1 249 ? 14.364 5.196 -6.687 1.00 6.83 249 GLY A N 1
ATOM 1895 C CA . GLY A 1 249 ? 13.667 4.841 -7.915 1.00 6.56 249 GLY A CA 1
ATOM 1896 C C . GLY A 1 249 ? 14.395 5.391 -9.138 1.00 6.33 249 GLY A C 1
ATOM 1897 O O . GLY A 1 249 ? 14.686 4.674 -10.119 1.00 6.21 249 GLY A O 1
ATOM 1898 N N . ARG A 1 250 ? 14.762 6.673 -9.082 1.00 6.17 250 ARG A N 1
ATOM 1899 C CA . ARG A 1 250 ? 15.467 7.315 -10.164 1.00 6.61 250 ARG A CA 1
ATOM 1900 C C . ARG A 1 250 ? 16.807 6.626 -10.423 1.00 6.06 250 ARG A C 1
ATOM 1901 O O . ARG A 1 250 ? 17.161 6.372 -11.571 1.00 6.43 250 ARG A O 1
ATOM 1909 N N . LYS A 1 251 ? 17.539 6.295 -9.353 1.00 6.19 251 LYS A N 1
ATOM 1910 C CA . LYS A 1 251 ? 18.823 5.639 -9.505 1.00 6.60 251 LYS A CA 1
ATOM 1911 C C . LYS A 1 251 ? 18.663 4.261 -10.157 1.00 5.79 251 LYS A C 1
ATOM 1912 O O . LYS A 1 251 ? 19.458 3.848 -10.999 1.00 6.23 251 LYS A O 1
ATOM 1918 N N . ARG A 1 252 ? 17.634 3.517 -9.763 1.00 6.06 252 ARG A N 1
ATOM 1919 C CA . ARG A 1 252 ? 17.432 2.196 -10.327 1.00 5.89 252 ARG A CA 1
ATOM 1920 C C . ARG A 1 252 ? 17.121 2.320 -11.826 1.00 5.77 252 ARG A C 1
ATOM 1921 O O . ARG A 1 252 ? 17.636 1.532 -12.628 1.00 6.49 252 ARG A O 1
ATOM 1929 N N . LEU A 1 253 ? 16.297 3.290 -12.204 1.00 5.90 253 LEU A N 1
ATOM 1930 C CA . LEU A 1 253 ? 16.017 3.471 -13.622 1.00 6.33 253 LEU A CA 1
ATOM 1931 C C . LEU A 1 253 ? 17.261 3.938 -14.379 1.00 6.48 253 LEU A C 1
ATOM 1932 O O . LEU A 1 253 ? 17.533 3.424 -15.467 1.00 6.64 253 LEU A O 1
ATOM 1937 N N . GLU A 1 254 ? 18.025 4.874 -13.821 1.00 6.05 254 GLU A N 1
ATOM 1938 C CA . GLU A 1 254 ? 19.188 5.355 -14.544 1.00 6.79 254 GLU A CA 1
ATOM 1939 C C . GLU A 1 254 ? 20.222 4.246 -14.707 1.00 6.56 254 GLU A C 1
ATOM 1940 O O . GLU A 1 254 ? 20.838 4.108 -15.764 1.00 7.04 254 GLU A O 1
ATOM 1946 N N . THR A 1 255 ? 20.406 3.440 -13.671 1.00 6.32 255 THR A N 1
ATOM 1947 C CA . THR A 1 255 ? 21.312 2.305 -13.779 1.00 6.65 255 THR A CA 1
ATOM 1948 C C . THR A 1 255 ? 20.841 1.366 -14.893 1.00 5.73 255 THR A C 1
ATOM 1949 O O . THR A 1 255 ? 21.635 0.837 -15.683 1.00 6.71 255 THR A O 1
ATOM 1953 N N . ARG A 1 256 ? 19.541 1.095 -14.931 1.00 6.29 256 ARG A N 1
ATOM 1954 C CA . ARG A 1 256 ? 18.959 0.189 -15.940 1.00 6.39 256 ARG A CA 1
ATOM 1955 C C . ARG A 1 256 ? 19.148 0.743 -17.353 1.00 6.80 256 ARG A C 1
ATOM 1956 O O . ARG A 1 256 ? 19.615 0.024 -18.249 1.00 6.85 256 ARG A O 1
ATOM 1964 N N . LEU A 1 257 ? 18.843 2.021 -17.564 1.00 6.45 257 LEU A N 1
ATOM 1965 C CA . LEU A 1 257 ? 18.940 2.586 -18.909 1.00 7.06 257 LEU A CA 1
ATOM 1966 C C . LEU A 1 257 ? 20.410 2.525 -19.352 1.00 6.96 257 LEU A C 1
ATOM 1967 O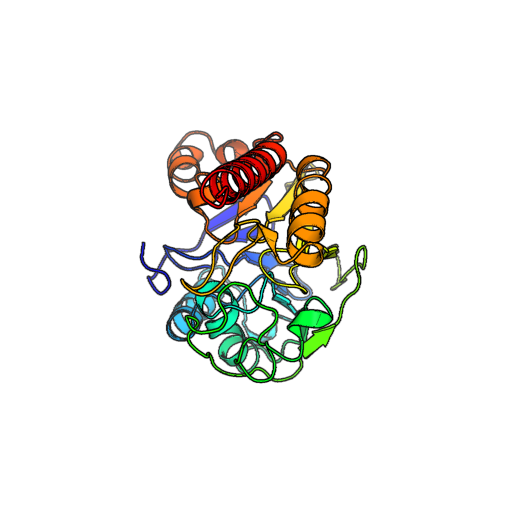 O . LEU A 1 257 ? 20.715 2.250 -20.520 1.00 7.86 257 LEU A O 1
ATOM 1972 N N . ALA A 1 258 ? 21.341 2.810 -18.442 1.00 6.65 258 ALA A N 1
ATOM 1973 C CA . ALA A 1 258 ? 22.784 2.718 -18.790 1.00 7.61 258 ALA A CA 1
ATOM 1974 C C . ALA A 1 258 ? 23.129 1.286 -19.209 1.00 8.28 258 ALA A C 1
ATOM 1975 O O . ALA A 1 258 ? 23.896 1.087 -20.172 1.00 8.85 258 ALA A O 1
ATOM 1977 N N . SER A 1 259 ? 22.592 0.294 -18.519 1.00 7.65 259 SER A N 1
ATOM 1978 C CA A SER A 1 259 ? 22.887 -1.127 -18.769 0.50 9.45 259 SER A CA 1
ATOM 1979 C CA B SER A 1 259 ? 22.910 -1.112 -18.787 0.50 8.10 259 SER A CA 1
ATOM 1980 C C . SER A 1 259 ? 22.364 -1.555 -20.147 1.00 9.06 259 SER A C 1
ATOM 1981 O O . SER A 1 259 ? 22.823 -2.541 -20.699 1.00 10.83 259 SER A O 1
ATOM 1986 N N . GLU A 1 260 ? 21.392 -0.823 -20.690 1.00 8.10 260 GLU A N 1
ATOM 1987 C CA . GLU A 1 260 ? 20.737 -1.173 -21.965 1.00 8.03 260 GLU A CA 1
ATOM 1988 C C . GLU A 1 260 ? 21.442 -0.541 -23.166 1.00 8.52 260 GLU A C 1
ATOM 1989 O O . GLU A 1 260 ? 21.140 -0.884 -24.314 1.00 9.00 260 GLU A O 1
ATOM 1995 N N . LYS A 1 261 ? 22.337 0.407 -22.926 1.00 8.85 261 LYS A N 1
ATOM 1996 C CA . LYS A 1 261 ? 22.996 1.075 -24.047 1.00 10.94 261 LYS A CA 1
ATOM 1997 C C . LYS A 1 261 ? 23.797 0.065 -24.862 1.00 11.83 261 LYS A C 1
ATOM 1998 O O . LYS A 1 261 ? 24.427 -0.825 -24.308 1.00 11.79 261 LYS A O 1
ATOM 2004 N N . ARG A 1 262 ? 23.744 0.241 -26.182 1.00 13.54 262 ARG A N 1
ATOM 2005 C CA . ARG A 1 262 ? 24.292 -0.732 -27.101 1.00 18.66 262 ARG A CA 1
ATOM 2006 C C . ARG A 1 262 ? 25.775 -0.947 -26.801 1.00 22.05 262 ARG A C 1
ATOM 2007 O O . ARG A 1 262 ? 26.247 -2.086 -26.871 1.00 22.77 262 ARG A O 1
#

InterPro domains:
  IPR001279 Metallo-beta-lactamase [PF00753] (40-233)
  IPR001279 Metallo-beta-lactamase [SM00849] (43-233)
  IPR036866 Ribonuclease Z/Hydroxyacylglutathione hydrolase-like [G3DSA:3.60.15.10] (19-280)
  IPR036866 Ribonuclease Z/Hydroxyacylglutathione hydrolase-like [SSF56281] (25-267)
  IPR050855 Metallo-beta-lactamase type 2-like [PTHR42951] (8-261)

Secondary structure (DSSP, 8-state):
--TT-----EEEETTEEE-S-SSS--EEE--TT-EEEE----TTHHHHHHHHHHHTT--GGGEEEEE-S--SHHHHTTHHHHHHHH-PEEEEEGGGHHHHHHS---TTSTTTTSPPP----SSEEEE-TT-EEEETTEEEEEEE--SSSTT-EEEEEEEEETTEEEEEEEEPP------TT--GGG-HHHHHHHHHHHHHHHHS--SEEEESSGGGGTHHHHHHHHHHH-GGGG--TTHHHHHHHHHHHHHHHHHHHH--

Solvent-accessible surface area: 11361 Å² total; per-residue (Å²): 153,111,118,24,26,111,27,137,14,25,58,0,10,21,39,0,14,0,0,0,0,2,7,0,0,0,0,0,3,9,10,141,128,2,7,0,0,0,0,0,0,13,104,149,0,0,115,20,0,2,44,11,0,134,65,49,66,49,122,20,56,47,0,89,61,0,0,1,1,1,2,9,61,12,1,1,2,0,1,10,20,0,12,150,85,13,49,2,25,0,15,1,3,74,49,6,18,97,4,2,116,74,0,72,11,65,173,47,8,5,30,100,75,71,52,62,100,20,47,33,9,60,94,0,111,58,9,60,102,41,72,105,7,161,18,51,94,12,54,0,82,0,33,38,1,32,4,16,7,107,4,2,4,0,0,18,9,119,1,57,69,196,70,134,55,43,33,0,0,0,1,3,14,5,36,6,46,24,11,162,110,29,89,1,51,86,71,99,146,18,16,64,37,0,105,40,2,0,93,39,1,52,162,31,80,9,34,1,5,1,3,1,43,1,94,74,11,81,7,27,80,18,49,139,105,17,93,202,91,34,46,55,0,10,41,58,97,18,2,1,134,60,11,0,53,60,5,82,147,109,0,78,84,56,28,70,87,26,162,278

Sequence (260 aa):
RDDWSSPQQPFTIYGNTHYVGTGGISAVLLSSPQGHILVDGTTEKGAQVVAANIRRAMGFKLSDVKYILSTHSHEDHAGGISAMQKKLTGATVLAGAANVDDTLRRTGVSPKSDPQFGSSLSNFPGSSAKVRAVADGELVKKLLGPLAVKKAHATPGHTEGGITWTWQSCEQGKCKDVVFADSLTAVSADSYRFSDHPEVVASLRGSFEEAVEKLSSCDIAIAAHPEVNDMWTRQQQRAAKEEGNSAYVDNGACRAIAAAGRKRLETRLASSEKR

Radius of gyration: 17.2 Å; Cα contacts (8 Å, |Δi|>4): 668; chains: 1; bounding box: 42×34×50 Å

Organism: Serratia marcescens (NCBI:txid615)

Nearest PDB structures (foldseek):
  5axr-assembly1_A  TM=9.920E-01  e=1.627E-58  Serratia marcescens
  6e0s-assembly1_A  TM=9.803E-01  e=2.969E-42  soil metagenome
  4p62-ass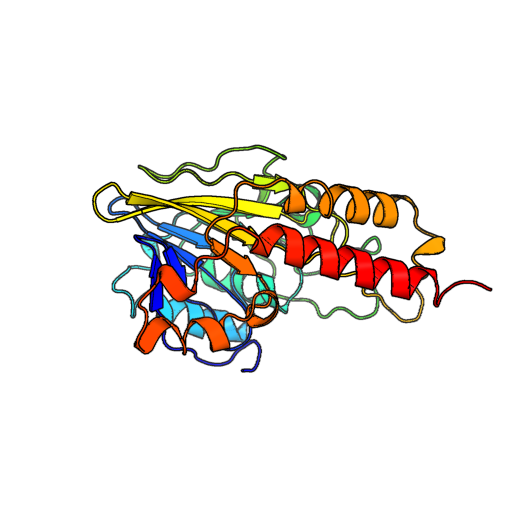embly1_A-2  TM=9.539E-01  e=3.387E-36  Pseudomonas aeruginosa
  4ax0-assembly1_B  TM=9.437E-01  e=5.961E-36  Pseudomonas aeruginosa
  4ax1-assembly1_B  TM=9.436E-01  e=5.961E-36  Pseudomonas aeruginosa

B-factor: mean 11.48, std 6.98, range [5.1, 42.58]